Protein AF-A0A9Q0WIA3-F1 (afdb_monomer_lite)

Foldseek 3Di:
DDDDDDDDDPDDPPPPPPPPPDPPVDPVVCPPVNVVVVVVCCCVPVPCVVQNPCNVVLVVQLCCVPPVVQVVLVVVAKDKAFDDDDPPDDDPFPGKIKIKHWADKDKAAFWDQPPPPPRDIGHDDPVNCVVVVHFRKIWIKIKMKMWIWTWDWDADDCVPPVDGTDTDTGTPDIDIDIDTPGIDGDDDPHPSHD

pLDDT: mean 77.46, std 18.5, range [33.28, 95.44]

InterPro domains:
  IPR007644 RNA polymerase, beta subunit, protrusion [PF04563] (52-190)
  IPR015712 DNA-directed RNA polymerase, subunit 2 [PTHR20856] (46-191)

Radius of gyration: 32.93 Å; chains: 1; bounding box: 52×104×82 Å

Structure (mmCIF, N/CA/C/O backbone):
data_AF-A0A9Q0WIA3-F1
#
_entry.id   AF-A0A9Q0WIA3-F1
#
loop_
_atom_site.group_PDB
_atom_site.id
_atom_site.type_symbol
_atom_site.label_atom_id
_atom_site.label_alt_id
_atom_site.label_comp_id
_atom_site.label_asym_id
_atom_site.label_entity_id
_atom_site.label_seq_id
_atom_site.pdbx_PDB_ins_code
_atom_site.Cartn_x
_atom_site.Cartn_y
_atom_site.Cartn_z
_atom_site.occupancy
_atom_site.B_iso_or_equiv
_atom_site.auth_seq_id
_atom_site.auth_comp_id
_atom_site.auth_asym_id
_atom_site.auth_atom_id
_atom_site.pdbx_PDB_model_num
ATOM 1 N N . MET A 1 1 ? -21.084 -75.199 -11.256 1.00 42.31 1 MET A N 1
ATOM 2 C CA . MET A 1 1 ? -20.118 -74.672 -10.268 1.00 42.31 1 MET A CA 1
ATOM 3 C C . MET A 1 1 ? -20.612 -73.265 -9.935 1.00 42.31 1 MET A C 1
ATOM 5 O O . MET A 1 1 ? -20.597 -72.451 -10.840 1.00 42.31 1 MET A O 1
ATOM 9 N N . LYS A 1 2 ? -21.361 -72.985 -8.847 1.00 39.66 2 LYS A N 1
ATOM 10 C CA . LYS A 1 2 ? -20.930 -72.945 -7.423 1.00 39.66 2 LYS A CA 1
ATOM 11 C C . LYS A 1 2 ? -19.489 -72.433 -7.352 1.00 39.66 2 LYS A C 1
ATOM 13 O O . LYS A 1 2 ? -18.619 -73.118 -7.867 1.00 39.66 2 LYS A O 1
ATOM 18 N N . GLU A 1 3 ? -19.276 -71.167 -7.005 1.00 38.41 3 GLU A N 1
ATOM 19 C CA . GLU A 1 3 ? -19.135 -70.708 -5.614 1.00 38.41 3 GLU A CA 1
ATOM 20 C C . GLU A 1 3 ? -19.888 -69.394 -5.314 1.00 38.41 3 GLU A C 1
ATOM 22 O O . GLU A 1 3 ? -20.123 -68.562 -6.188 1.00 38.41 3 GLU A O 1
ATOM 27 N N . VAL A 1 4 ? -20.266 -69.253 -4.043 1.00 39.59 4 VAL A N 1
ATOM 28 C CA . VAL A 1 4 ? -21.063 -68.191 -3.421 1.00 39.59 4 VAL A CA 1
ATOM 29 C C . VAL A 1 4 ? -20.182 -67.429 -2.425 1.00 39.59 4 VAL A C 1
ATOM 31 O O . VAL A 1 4 ? -19.637 -68.045 -1.519 1.00 39.59 4 VAL A O 1
ATOM 34 N N . GLY A 1 5 ? -20.169 -66.096 -2.538 1.00 34.38 5 GLY A N 1
ATOM 35 C CA . GLY A 1 5 ? -20.033 -65.136 -1.427 1.00 34.38 5 GLY A CA 1
ATOM 36 C C . GLY A 1 5 ? -18.623 -64.675 -1.003 1.00 34.38 5 GLY A C 1
ATOM 37 O O . GLY A 1 5 ? -17.637 -65.303 -1.376 1.00 34.38 5 GLY A O 1
ATOM 38 N N . PRO A 1 6 ? -18.513 -63.614 -0.167 1.00 44.38 6 PRO A N 1
ATOM 39 C CA . PRO A 1 6 ? -19.547 -62.655 0.236 1.00 44.38 6 PRO A CA 1
ATOM 40 C C . PRO A 1 6 ? -19.171 -61.166 0.047 1.00 44.38 6 PRO A C 1
ATOM 42 O O . PRO A 1 6 ? -18.024 -60.769 -0.127 1.00 44.38 6 PRO A O 1
ATOM 45 N N . SER A 1 7 ? -20.225 -60.351 0.101 1.00 38.19 7 SER A N 1
ATOM 46 C CA . SER A 1 7 ? -20.261 -58.890 0.160 1.00 38.19 7 SER A CA 1
ATOM 47 C C . SER A 1 7 ? -19.548 -58.359 1.409 1.00 38.19 7 SER A C 1
ATOM 49 O O . SER A 1 7 ? -19.943 -58.679 2.528 1.00 38.19 7 SER A O 1
ATOM 51 N N . SER A 1 8 ? -18.534 -57.513 1.222 1.00 38.41 8 SER A N 1
ATOM 52 C CA . SER A 1 8 ? -17.945 -56.710 2.293 1.00 38.41 8 SER A CA 1
ATOM 53 C C . SER A 1 8 ? -18.807 -55.467 2.521 1.00 38.41 8 SER A C 1
ATOM 55 O O . SER A 1 8 ? -18.701 -54.477 1.794 1.00 38.41 8 SER A O 1
ATOM 57 N N . LYS A 1 9 ? -19.686 -55.533 3.523 1.00 35.25 9 LYS A N 1
ATOM 58 C CA . LYS A 1 9 ? -20.200 -54.341 4.199 1.00 35.25 9 LYS A CA 1
ATOM 59 C C . LYS A 1 9 ? -19.032 -53.740 4.980 1.00 35.25 9 LYS A C 1
ATOM 61 O O . LYS A 1 9 ? -18.458 -54.421 5.819 1.00 35.25 9 LYS A O 1
ATOM 66 N N . SER A 1 10 ? -18.654 -52.505 4.671 1.00 33.28 10 SER A N 1
ATOM 67 C CA . SER A 1 10 ? -17.799 -51.707 5.545 1.00 33.28 10 SER A CA 1
ATOM 68 C C . SER A 1 10 ? -18.647 -51.273 6.736 1.00 33.28 10 SER A C 1
ATOM 70 O O . SER A 1 10 ? -19.499 -50.391 6.603 1.00 33.28 10 SER A O 1
ATOM 72 N N . GLU A 1 11 ? -18.473 -51.971 7.852 1.00 34.53 11 GLU A N 1
ATOM 73 C CA . GLU A 1 11 ? -18.944 -51.548 9.165 1.00 34.53 11 GLU A CA 1
ATOM 74 C C . GLU A 1 11 ? -18.248 -50.228 9.515 1.00 34.53 11 GLU A C 1
ATOM 76 O O . GLU A 1 11 ? -17.052 -50.047 9.281 1.00 34.53 11 GLU A O 1
ATOM 81 N N . VAL A 1 12 ? -19.052 -49.261 9.945 1.00 41.03 12 VAL A N 1
ATOM 82 C CA . VAL A 1 12 ? -18.590 -47.971 10.439 1.00 41.03 12 VAL A CA 1
ATOM 83 C C . VAL A 1 12 ? -18.181 -48.244 11.878 1.00 41.03 12 VAL A C 1
ATOM 85 O O . VAL A 1 12 ? -19.041 -48.555 12.696 1.00 41.03 12 VAL A O 1
ATOM 88 N N . ASP A 1 13 ? -16.879 -48.223 12.154 1.00 34.44 13 ASP A N 1
ATOM 89 C CA . ASP A 1 13 ? -16.368 -48.257 13.521 1.00 34.44 13 ASP A CA 1
ATOM 90 C C . ASP A 1 13 ? -16.790 -46.950 14.207 1.00 34.44 13 ASP A C 1
ATOM 92 O O . ASP A 1 13 ? -16.148 -45.905 14.056 1.00 34.44 13 ASP A O 1
ATOM 96 N N . ASP A 1 14 ? -17.913 -47.008 14.923 1.00 36.50 14 ASP A N 1
ATOM 97 C CA . ASP A 1 14 ? -18.286 -46.031 15.936 1.00 36.50 14 ASP A CA 1
ATOM 98 C C . ASP A 1 14 ? -17.239 -46.129 17.052 1.00 36.50 14 ASP A C 1
ATOM 100 O O . ASP A 1 14 ? -17.277 -47.002 17.917 1.00 36.50 14 ASP A O 1
ATOM 104 N N . MET A 1 15 ? -16.227 -45.264 16.977 1.00 45.91 15 MET A N 1
ATOM 105 C CA . MET A 1 15 ? -15.316 -45.036 18.090 1.00 45.91 15 MET A CA 1
ATOM 106 C C . MET A 1 15 ? -16.114 -44.352 19.200 1.00 45.91 15 MET A C 1
ATOM 108 O O . MET A 1 15 ? -16.279 -43.130 19.176 1.00 45.91 15 MET A O 1
ATOM 112 N N . ASP A 1 16 ? -16.606 -45.158 20.141 1.00 43.78 16 ASP A N 1
ATOM 113 C CA . ASP A 1 16 ? -17.098 -44.732 21.449 1.00 43.78 16 ASP A CA 1
ATOM 114 C C . ASP A 1 16 ? -16.017 -43.865 22.116 1.00 43.78 16 ASP A C 1
ATOM 116 O O . ASP A 1 16 ? -15.060 -44.356 22.716 1.00 43.78 16 ASP A O 1
ATOM 120 N N . MET A 1 17 ? -16.118 -42.545 21.937 1.00 46.44 17 MET A N 1
ATOM 121 C CA . MET A 1 17 ? -15.365 -41.592 22.738 1.00 46.44 17 MET A CA 1
ATOM 122 C C . MET A 1 17 ? -16.033 -41.542 24.102 1.00 46.44 17 MET A C 1
ATOM 124 O O . MET A 1 17 ? -17.097 -40.945 24.239 1.00 46.44 17 MET A O 1
ATOM 128 N N . ASP A 1 18 ? -15.388 -42.182 25.075 1.00 43.94 18 ASP A N 1
ATOM 129 C CA . ASP A 1 18 ? -15.700 -42.110 26.498 1.00 43.94 18 ASP A CA 1
ATOM 130 C C . ASP A 1 18 ? -16.133 -40.681 26.892 1.00 43.94 18 ASP A C 1
ATOM 132 O O . ASP A 1 18 ? -15.330 -39.744 26.920 1.00 43.94 18 ASP A O 1
ATOM 136 N N . GLU A 1 19 ? -17.421 -40.519 27.206 1.00 47.31 19 GLU A N 1
ATOM 137 C CA . GLU A 1 19 ? -18.058 -39.281 27.688 1.00 47.31 19 GLU A CA 1
ATOM 138 C C . GLU A 1 19 ? -17.641 -38.911 29.132 1.00 47.31 19 GLU A C 1
ATOM 140 O O . GLU A 1 19 ? -18.221 -38.017 29.746 1.00 47.31 19 GLU A O 1
ATOM 145 N N . ASP A 1 20 ? -16.591 -39.532 29.673 1.00 44.03 20 ASP A N 1
ATOM 146 C CA . ASP A 1 20 ? -16.234 -39.488 31.096 1.00 44.03 20 ASP A CA 1
ATOM 147 C C . ASP A 1 20 ? -15.006 -38.606 31.414 1.00 44.03 20 ASP A C 1
ATOM 149 O O . ASP A 1 20 ? -14.224 -38.892 32.323 1.00 44.03 20 ASP A O 1
ATOM 153 N N . LEU A 1 21 ? -14.827 -37.483 30.704 1.00 45.91 21 LEU A N 1
ATOM 154 C CA . LEU A 1 21 ? -13.946 -36.395 31.175 1.00 45.91 21 LEU A CA 1
ATOM 155 C C . LEU A 1 21 ? -14.424 -34.991 30.778 1.00 45.91 21 LEU A C 1
ATOM 157 O O . LEU A 1 21 ? -13.638 -34.106 30.443 1.00 45.91 21 LEU A O 1
ATOM 161 N N . MET A 1 22 ? -15.728 -34.757 30.866 1.00 47.28 22 MET A N 1
ATOM 162 C CA . MET A 1 22 ? -16.230 -33.428 31.188 1.00 47.28 22 MET A CA 1
ATOM 163 C C . MET A 1 22 ? -16.855 -33.542 32.565 1.00 47.28 22 MET A C 1
ATOM 165 O O . MET A 1 22 ? -17.990 -33.981 32.706 1.00 47.28 22 MET A O 1
ATOM 169 N N . ASP A 1 23 ? -16.090 -33.162 33.586 1.00 46.28 23 ASP A N 1
ATOM 170 C CA . ASP A 1 23 ? -16.622 -32.850 34.905 1.00 46.28 23 ASP A CA 1
ATOM 171 C C . ASP A 1 23 ? -17.572 -31.656 34.736 1.00 46.28 23 ASP A C 1
ATOM 173 O O . ASP A 1 23 ? -17.215 -30.490 34.923 1.00 46.28 23 ASP A O 1
ATOM 177 N N . THR A 1 24 ? -18.794 -31.947 34.283 1.00 49.53 24 THR A N 1
ATOM 178 C CA . THR A 1 24 ? -19.943 -31.053 34.269 1.00 49.53 24 THR A CA 1
ATOM 179 C C . THR A 1 24 ? -20.379 -30.858 35.715 1.00 49.53 24 THR A C 1
ATOM 181 O O . THR A 1 24 ? -21.507 -31.181 36.090 1.00 49.53 24 THR A O 1
ATOM 184 N N . THR A 1 25 ? -19.466 -30.365 36.555 1.00 50.81 25 THR A N 1
ATOM 185 C CA . THR A 1 25 ? -19.801 -29.797 37.853 1.00 50.81 25 THR A CA 1
ATOM 186 C C . THR A 1 25 ? -20.953 -28.837 37.609 1.00 50.81 25 THR A C 1
ATOM 188 O O . THR A 1 25 ? -20.866 -27.905 36.809 1.00 50.81 25 THR A O 1
ATOM 191 N N . ASN A 1 26 ? -22.090 -29.185 38.202 1.00 58.03 26 ASN A N 1
ATOM 192 C CA . ASN A 1 26 ? -23.411 -28.632 37.966 1.00 58.03 26 ASN A CA 1
ATOM 193 C C . ASN A 1 26 ? -23.407 -27.138 37.586 1.00 58.03 26 ASN A C 1
ATOM 195 O O . ASN A 1 26 ? -23.463 -26.261 38.445 1.00 58.03 26 ASN A O 1
ATOM 199 N N . LEU A 1 27 ? -23.503 -26.829 36.287 1.00 55.94 27 LEU A N 1
ATOM 200 C CA . LEU A 1 27 ? -23.856 -25.480 35.807 1.00 55.94 27 LEU A CA 1
ATOM 201 C C . LEU A 1 27 ? -25.190 -24.991 36.405 1.00 55.94 27 LEU A C 1
ATOM 203 O O . LEU A 1 27 ? -25.453 -23.792 36.442 1.00 55.94 27 LEU A O 1
ATOM 207 N N . ASN A 1 28 ? -26.011 -25.924 36.897 1.00 57.69 28 ASN A N 1
ATOM 208 C CA . ASN A 1 28 ? -27.260 -25.672 37.608 1.00 57.69 28 ASN A CA 1
ATOM 209 C C . ASN A 1 28 ? -27.079 -25.277 39.090 1.00 57.69 28 ASN A C 1
ATOM 211 O O . ASN A 1 28 ? -27.999 -24.683 39.649 1.00 57.69 28 ASN A O 1
ATOM 215 N N . GLU A 1 29 ? -25.941 -25.580 39.732 1.00 60.09 29 GLU A N 1
ATOM 216 C CA . GLU A 1 29 ? -25.623 -25.119 41.102 1.00 60.09 29 GLU A CA 1
ATOM 217 C C . GLU A 1 29 ? -25.185 -23.653 41.117 1.00 60.09 29 GLU A C 1
ATOM 219 O O . GLU A 1 29 ? -25.404 -22.929 42.091 1.00 60.09 29 GLU A O 1
ATOM 224 N N . LEU A 1 30 ? -24.609 -23.183 40.010 1.00 62.75 30 LEU A N 1
ATOM 225 C CA . LEU A 1 30 ? -24.311 -21.777 39.819 1.00 62.75 30 LEU A CA 1
ATOM 226 C C . LEU A 1 30 ? -25.621 -21.057 39.476 1.00 62.75 30 LEU A C 1
ATOM 228 O O . LEU A 1 30 ? -26.071 -21.062 38.333 1.00 62.75 30 LEU A O 1
ATOM 232 N N . GLY A 1 31 ? -26.271 -20.483 40.494 1.00 79.25 31 GLY A N 1
ATOM 233 C CA . GLY A 1 31 ? -27.562 -19.804 40.350 1.00 79.25 31 GLY A CA 1
ATOM 234 C C . GLY A 1 31 ? -27.639 -18.928 39.091 1.00 79.25 31 GLY A C 1
ATOM 235 O O . GLY A 1 31 ? -26.682 -18.246 38.728 1.00 79.25 31 GLY A O 1
ATOM 236 N N . ARG A 1 32 ? -28.789 -18.919 38.402 1.00 77.25 32 ARG A N 1
ATOM 237 C CA . ARG A 1 32 ? -28.934 -18.234 37.096 1.00 77.25 32 ARG A CA 1
ATOM 238 C C . ARG A 1 32 ? -28.424 -16.789 37.096 1.00 77.25 32 ARG A C 1
ATOM 240 O O . ARG A 1 32 ? -27.903 -16.326 36.086 1.00 77.25 32 ARG A O 1
ATOM 247 N N . GLU A 1 33 ? -28.554 -16.083 38.217 1.00 81.69 33 GLU A N 1
ATOM 248 C CA . GLU A 1 33 ? -28.063 -14.712 38.383 1.00 81.69 33 GLU A CA 1
ATOM 249 C C . GLU A 1 33 ? -26.530 -14.621 38.412 1.00 81.69 33 GLU A C 1
ATOM 251 O O . GLU A 1 33 ? -25.956 -13.726 37.786 1.00 81.69 33 GLU A O 1
ATOM 256 N N . THR A 1 34 ? -25.845 -15.561 39.072 1.00 85.56 34 THR A N 1
ATOM 257 C CA . THR A 1 34 ? -24.378 -15.591 39.124 1.00 85.56 34 THR A CA 1
ATOM 258 C C . THR A 1 34 ? -23.804 -15.984 37.771 1.00 85.56 34 THR A C 1
ATOM 260 O O . THR A 1 34 ? -22.921 -15.276 37.287 1.00 85.56 34 THR A O 1
ATOM 263 N N . LEU A 1 35 ? -24.371 -16.991 37.095 1.00 87.00 35 LEU A N 1
ATOM 264 C CA . LEU A 1 35 ? -23.986 -17.354 35.728 1.00 87.00 35 LEU A CA 1
ATOM 265 C C . LEU A 1 35 ? -24.225 -16.196 34.750 1.00 87.00 35 LEU A C 1
ATOM 267 O O . LEU A 1 35 ? -23.333 -15.845 33.983 1.00 87.00 35 LEU A O 1
ATOM 271 N N . GLN A 1 36 ? -25.382 -15.528 34.815 1.00 87.06 36 GLN A N 1
ATOM 272 C CA . GLN A 1 36 ? -25.651 -14.371 33.960 1.00 87.06 36 GLN A CA 1
ATOM 273 C C . GLN A 1 36 ? -24.661 -13.229 34.230 1.00 87.06 36 GLN A C 1
ATOM 275 O O . GLN A 1 36 ? -24.177 -12.595 33.290 1.00 87.06 36 GLN A O 1
ATOM 280 N N . SER A 1 37 ? -24.345 -12.953 35.498 1.00 87.31 37 SER A N 1
ATOM 281 C CA . SER A 1 37 ? -23.363 -11.929 35.861 1.00 87.31 37 SER A CA 1
ATOM 282 C C . SER A 1 37 ? -21.950 -12.297 35.401 1.00 87.31 37 SER A C 1
ATOM 284 O O . SER A 1 37 ? -21.218 -11.423 34.935 1.00 87.31 37 SER A O 1
ATOM 286 N N . PHE A 1 38 ? -21.590 -13.581 35.465 1.00 90.75 38 PHE A N 1
ATOM 287 C CA . PHE A 1 38 ? -20.320 -14.101 34.986 1.00 90.75 38 PHE A CA 1
ATOM 288 C C . PHE A 1 38 ? -20.232 -13.987 33.468 1.00 90.75 38 PHE A C 1
ATOM 290 O O . PHE A 1 38 ? -19.292 -13.375 32.988 1.00 90.75 38 PHE A O 1
ATOM 297 N N . CYS A 1 39 ? -21.230 -14.450 32.710 1.00 88.50 39 CYS A N 1
ATOM 298 C CA . CYS A 1 39 ? -21.257 -14.308 31.252 1.00 88.50 39 CYS A CA 1
ATOM 299 C C . CYS A 1 39 ? -21.197 -12.836 30.817 1.00 88.50 39 CYS A C 1
ATOM 301 O O . CYS A 1 39 ? -20.481 -12.505 29.876 1.00 88.50 39 CYS A O 1
ATOM 303 N N . LYS A 1 40 ? -21.895 -11.933 31.523 1.00 87.50 40 LYS A N 1
ATOM 304 C CA . LYS A 1 40 ? -21.817 -10.484 31.267 1.00 87.50 40 LYS A CA 1
ATOM 305 C C . LYS A 1 40 ? -20.414 -9.936 31.526 1.00 87.50 40 LYS A C 1
ATOM 307 O O . LYS A 1 40 ? -19.892 -9.235 30.668 1.00 87.50 40 LYS A O 1
ATOM 312 N N . LYS A 1 41 ? -19.801 -10.273 32.668 1.00 87.25 41 LYS A N 1
ATOM 313 C CA . LYS A 1 41 ? -18.427 -9.866 33.008 1.00 87.25 41 LYS A CA 1
ATOM 314 C C . LYS A 1 41 ? -17.404 -10.464 32.048 1.00 87.25 41 LYS A C 1
ATOM 316 O O . LYS A 1 41 ? -16.493 -9.762 31.631 1.00 87.25 41 LYS A O 1
ATOM 321 N N . ALA A 1 42 ? -17.578 -11.728 31.674 1.00 86.06 42 ALA A N 1
ATOM 322 C CA . ALA A 1 42 ? -16.740 -12.433 30.719 1.00 86.06 42 ALA A CA 1
ATOM 323 C C . ALA A 1 42 ? -16.781 -11.727 29.357 1.00 86.06 42 ALA A C 1
ATOM 325 O O . ALA A 1 42 ? -15.746 -11.352 28.816 1.00 86.06 42 ALA A O 1
ATOM 326 N N . ALA A 1 43 ? -17.982 -11.446 28.850 1.00 83.06 43 ALA A N 1
ATOM 327 C CA . ALA A 1 43 ? -18.160 -10.726 27.596 1.00 83.06 43 ALA A CA 1
ATOM 328 C C . ALA A 1 43 ? -17.595 -9.295 27.656 1.00 83.06 43 ALA A C 1
ATOM 330 O O . ALA A 1 43 ? -16.877 -8.880 26.750 1.00 83.06 43 ALA A O 1
ATOM 331 N N . SER A 1 44 ? -17.887 -8.536 28.718 1.00 80.75 44 SER A N 1
ATOM 332 C CA . SER A 1 44 ? -17.460 -7.136 28.825 1.00 80.75 44 SER A CA 1
ATOM 333 C C . SER A 1 44 ? -15.958 -6.973 29.029 1.00 80.75 44 SER A C 1
ATOM 335 O O . SER A 1 44 ? -15.349 -6.158 28.350 1.00 80.75 44 SER A O 1
ATOM 337 N N . LEU A 1 45 ? -15.373 -7.719 29.969 1.00 78.31 45 LEU A N 1
ATOM 338 C CA . LEU A 1 45 ? -13.982 -7.526 30.380 1.00 78.31 45 LEU A CA 1
ATOM 339 C C . LEU A 1 45 ? -13.013 -8.295 29.491 1.00 78.31 45 LEU A C 1
ATOM 341 O O . LEU A 1 45 ? -11.981 -7.757 29.125 1.00 78.31 45 LEU A O 1
ATOM 345 N N . PHE A 1 46 ? -13.322 -9.542 29.135 1.00 74.69 46 PHE A N 1
ATOM 346 C CA . PHE A 1 46 ? -12.363 -10.350 28.382 1.00 74.69 46 PHE A CA 1
ATOM 347 C C . PHE A 1 46 ? -12.494 -10.112 26.881 1.00 74.69 46 PHE A C 1
ATOM 349 O O . PHE A 1 46 ? -11.498 -9.891 26.210 1.00 74.69 46 PHE A O 1
ATOM 356 N N . PHE A 1 47 ? -13.714 -10.085 26.341 1.00 79.50 47 PHE A N 1
ATOM 357 C CA . PHE A 1 47 ? -13.885 -9.915 24.896 1.00 79.50 47 PHE A CA 1
ATOM 358 C C . PHE A 1 47 ? -13.811 -8.452 24.450 1.00 79.50 47 PHE A C 1
ATOM 360 O O . PHE A 1 47 ? -13.066 -8.124 23.527 1.00 79.50 47 PHE A O 1
ATOM 367 N N . PHE A 1 48 ? -14.582 -7.556 25.070 1.00 84.31 48 PHE A N 1
ATOM 368 C CA . PHE A 1 48 ? -14.659 -6.176 24.580 1.00 84.31 48 PHE A CA 1
ATOM 369 C C . PHE A 1 48 ? -13.489 -5.291 25.005 1.00 84.31 48 PHE A C 1
ATOM 371 O O . PHE A 1 48 ? -13.178 -4.361 24.266 1.00 84.31 48 PHE A O 1
ATOM 378 N N . ASP A 1 49 ? -12.831 -5.564 26.128 1.00 82.88 49 ASP A N 1
ATOM 379 C CA . ASP A 1 49 ? -11.676 -4.766 26.556 1.00 82.88 49 ASP A CA 1
ATOM 380 C C . ASP A 1 49 ? -10.408 -5.142 25.766 1.00 82.88 49 ASP A C 1
ATOM 382 O O . ASP A 1 49 ? -9.626 -4.270 25.395 1.00 82.88 49 ASP A O 1
ATOM 386 N N . GLU A 1 50 ? -10.246 -6.424 25.413 1.00 82.06 50 GLU A N 1
ATOM 387 C CA . GLU A 1 50 ? -9.110 -6.899 24.612 1.00 82.06 50 GLU A CA 1
ATOM 388 C C . GLU A 1 50 ? -9.282 -6.592 23.115 1.00 82.06 50 GLU A C 1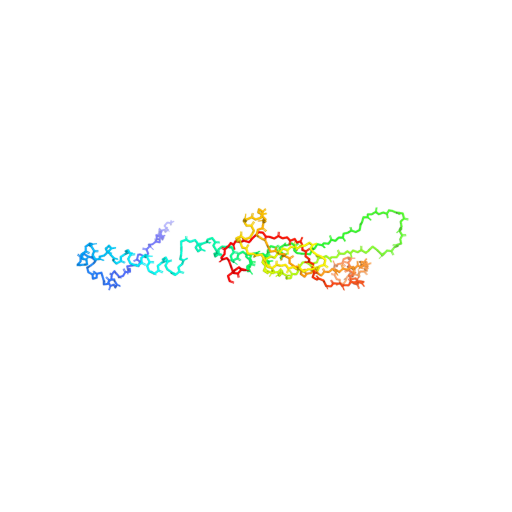
ATOM 390 O O . GLU A 1 50 ? -8.396 -6.017 22.481 1.00 82.06 50 GLU A O 1
ATOM 395 N N . TYR A 1 51 ? -10.435 -6.941 22.534 1.00 80.31 51 TYR A N 1
ATOM 396 C CA . TYR A 1 51 ? -10.656 -6.806 21.092 1.00 80.31 51 TYR A CA 1
ATOM 397 C C . TYR A 1 51 ? -11.385 -5.511 20.728 1.00 80.31 51 TYR A C 1
ATOM 399 O O . TYR A 1 51 ? -11.260 -5.022 19.609 1.00 80.31 51 TYR A O 1
ATOM 407 N N . GLY A 1 52 ? -12.169 -4.911 21.618 1.00 84.94 52 GLY A N 1
ATOM 408 C CA . GLY A 1 52 ? -13.023 -3.783 21.251 1.00 84.94 52 GLY A CA 1
ATOM 409 C C . GLY A 1 52 ? -14.117 -4.147 20.237 1.00 84.94 52 GLY A C 1
ATOM 410 O O . GLY A 1 52 ? -14.132 -5.202 19.605 1.00 84.94 52 GLY A O 1
ATOM 411 N N . LEU A 1 53 ? -15.060 -3.227 20.042 1.00 87.56 53 LEU A N 1
ATOM 412 C CA . LEU A 1 53 ? -16.235 -3.451 19.184 1.00 87.56 53 LEU A CA 1
ATOM 413 C C . LEU A 1 53 ? -15.918 -3.430 17.674 1.00 87.56 53 LEU A C 1
ATOM 415 O O . LEU A 1 53 ? -16.640 -4.021 16.876 1.00 87.56 53 LEU A O 1
ATOM 419 N N . ILE A 1 54 ? -14.858 -2.722 17.265 1.00 88.62 54 ILE A N 1
ATOM 420 C CA . ILE A 1 54 ? -14.547 -2.421 15.851 1.00 88.62 54 ILE A CA 1
ATOM 421 C C . ILE A 1 54 ? -13.184 -3.019 15.439 1.00 88.62 54 ILE A C 1
ATOM 423 O O . ILE A 1 54 ? -12.644 -2.697 14.380 1.00 88.62 54 ILE A O 1
ATOM 427 N N . SER A 1 55 ? -12.615 -3.927 16.241 1.00 89.94 55 SER A N 1
ATOM 428 C CA . SER A 1 55 ? -11.335 -4.589 15.924 1.00 89.94 55 SER A CA 1
ATOM 429 C C . SER A 1 55 ? -11.332 -5.222 14.554 1.00 89.94 55 SER A C 1
ATOM 431 O O . SER A 1 55 ? -10.353 -5.073 13.841 1.00 89.94 55 SER A O 1
ATOM 433 N N . HIS A 1 56 ? -12.405 -5.906 14.161 1.00 90.44 56 HIS A N 1
ATOM 434 C CA . HIS A 1 56 ? -12.444 -6.605 12.878 1.00 90.44 56 HIS A CA 1
ATOM 435 C C . HIS A 1 56 ? -12.154 -5.667 11.692 1.00 90.44 56 HIS A C 1
ATOM 437 O O . HIS A 1 56 ? -11.384 -6.031 10.805 1.00 90.44 56 HIS A O 1
ATOM 443 N N . GLN A 1 57 ? -12.682 -4.436 11.708 1.00 92.94 57 GLN A N 1
ATOM 444 C CA . GLN A 1 57 ? -12.415 -3.439 10.665 1.00 92.94 57 GLN A CA 1
ATOM 445 C C . GLN A 1 57 ? -10.969 -2.935 10.726 1.00 92.94 57 GLN A C 1
ATOM 447 O O . GLN A 1 57 ? -10.285 -2.882 9.706 1.00 92.94 57 GLN A O 1
ATOM 452 N N . ILE A 1 58 ? -10.483 -2.608 11.928 1.00 93.31 58 ILE A N 1
ATOM 453 C CA . ILE A 1 58 ? -9.119 -2.096 12.127 1.00 93.31 58 ILE A CA 1
ATOM 454 C C . ILE A 1 58 ? -8.084 -3.163 11.750 1.00 93.31 58 ILE A C 1
ATOM 456 O O . ILE A 1 58 ? -7.115 -2.871 11.053 1.00 93.31 58 ILE A O 1
ATOM 460 N N . ASN A 1 59 ? -8.313 -4.410 12.151 1.00 93.75 59 ASN A N 1
ATOM 461 C CA . ASN A 1 59 ? -7.454 -5.552 11.870 1.00 93.75 59 ASN A CA 1
ATOM 462 C C . ASN A 1 59 ? -7.473 -5.909 10.387 1.00 93.75 59 ASN A C 1
ATOM 464 O O . ASN A 1 59 ? -6.414 -6.163 9.823 1.00 93.75 59 ASN A O 1
ATOM 468 N N . SER A 1 60 ? -8.640 -5.865 9.736 1.00 95.38 60 SER A N 1
ATOM 469 C CA . SER A 1 60 ? -8.746 -6.054 8.287 1.00 95.38 60 SER A CA 1
ATOM 470 C C . SER A 1 60 ? -7.941 -4.995 7.529 1.00 95.38 60 SER A C 1
ATOM 472 O O . SER A 1 60 ? -7.115 -5.337 6.680 1.00 95.38 60 SER A O 1
ATOM 474 N N . TYR A 1 61 ? -8.093 -3.718 7.896 1.00 95.25 61 TYR A N 1
ATOM 475 C CA . TYR A 1 61 ? -7.319 -2.633 7.299 1.00 95.25 61 TYR A CA 1
ATOM 476 C C . TYR A 1 61 ? -5.814 -2.795 7.562 1.00 95.25 61 TYR A C 1
ATOM 478 O O . TYR A 1 61 ? -5.016 -2.725 6.632 1.00 95.25 61 TYR A O 1
ATOM 486 N N . ASN A 1 62 ? -5.401 -3.081 8.798 1.00 94.44 62 ASN A N 1
ATOM 487 C CA . ASN A 1 62 ? -3.990 -3.289 9.133 1.00 94.44 62 ASN A CA 1
ATOM 488 C C . ASN A 1 62 ? -3.392 -4.493 8.381 1.00 94.44 62 ASN A C 1
ATOM 490 O O . ASN A 1 62 ? -2.267 -4.414 7.890 1.00 94.44 62 ASN A O 1
ATOM 494 N N . ALA A 1 63 ? -4.143 -5.589 8.232 1.00 95.44 63 ALA A N 1
ATOM 495 C CA . ALA A 1 63 ? -3.724 -6.751 7.452 1.00 95.44 63 ALA A CA 1
ATOM 496 C C . ALA A 1 63 ? -3.550 -6.401 5.965 1.00 95.44 63 ALA A C 1
ATOM 498 O O . ALA A 1 63 ? -2.558 -6.803 5.343 1.00 95.44 63 ALA A O 1
ATOM 499 N N . PHE A 1 64 ? -4.471 -5.603 5.413 1.00 95.00 64 PHE A N 1
ATOM 500 C CA . PHE A 1 64 ? -4.358 -5.076 4.058 1.00 95.00 64 PHE A CA 1
ATOM 501 C C . PHE A 1 64 ? -3.105 -4.213 3.897 1.00 95.00 64 PHE A C 1
ATOM 503 O O . PHE A 1 64 ? -2.331 -4.442 2.978 1.00 95.00 64 PHE A O 1
ATOM 510 N N . ILE A 1 65 ? -2.845 -3.282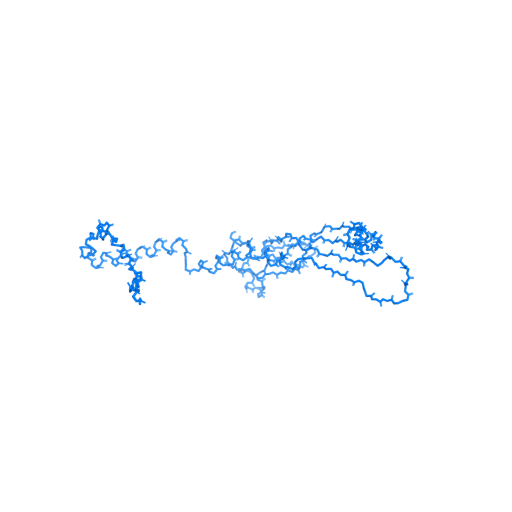 4.811 1.00 93.81 65 ILE A N 1
ATOM 511 C CA . ILE A 1 65 ? -1.674 -2.402 4.739 1.00 93.81 65 ILE A CA 1
ATOM 512 C C . ILE A 1 65 ? -0.355 -3.173 4.834 1.00 93.81 65 ILE A C 1
ATOM 514 O O . ILE A 1 65 ? 0.561 -2.915 4.056 1.00 93.81 65 ILE A O 1
ATOM 518 N N . ASN A 1 66 ? -0.266 -4.129 5.756 1.00 92.62 66 ASN A N 1
ATOM 519 C CA . ASN A 1 66 ? 0.987 -4.825 6.040 1.00 92.62 66 ASN A CA 1
ATOM 520 C C . ASN A 1 66 ? 1.336 -5.889 4.994 1.00 92.62 66 ASN A C 1
ATOM 522 O O . ASN A 1 66 ? 2.510 -6.102 4.706 1.00 92.62 66 ASN A O 1
ATOM 526 N N . SER A 1 67 ? 0.331 -6.576 4.442 1.00 93.44 67 SER A N 1
ATOM 527 C CA . SER A 1 67 ? 0.552 -7.708 3.529 1.00 93.44 67 SER A CA 1
ATOM 528 C C . SER A 1 67 ? -0.243 -7.612 2.232 1.00 93.44 67 SER A C 1
ATOM 530 O O . SER A 1 67 ? 0.287 -7.918 1.166 1.00 93.44 67 SER A O 1
ATOM 532 N N . GLY A 1 68 ? -1.499 -7.165 2.294 1.00 94.19 68 GLY A N 1
ATOM 533 C CA . GLY A 1 68 ? -2.369 -7.062 1.123 1.00 94.19 68 GLY A CA 1
ATOM 534 C C . GLY A 1 68 ? -1.816 -6.114 0.062 1.00 94.19 68 GLY A C 1
ATOM 535 O O . GLY A 1 68 ? -1.786 -6.464 -1.112 1.00 94.19 68 GLY A O 1
ATOM 536 N N . LEU A 1 69 ? -1.311 -4.952 0.478 1.00 93.44 69 LEU A N 1
ATOM 537 C CA . LEU A 1 69 ? -0.803 -3.930 -0.424 1.00 93.44 69 LEU A CA 1
ATOM 538 C C . LEU A 1 69 ? 0.423 -4.434 -1.184 1.00 93.44 69 LEU A C 1
ATOM 540 O O . LEU A 1 69 ? 0.449 -4.358 -2.408 1.00 93.44 69 LEU A O 1
ATOM 544 N N . GLN A 1 70 ? 1.396 -5.025 -0.483 1.00 94.25 70 GLN A N 1
ATOM 545 C CA . GLN A 1 70 ? 2.572 -5.600 -1.137 1.00 94.25 70 GLN A CA 1
ATOM 546 C C . GLN A 1 70 ? 2.176 -6.730 -2.097 1.00 94.25 70 GLN A C 1
ATOM 548 O O . GLN A 1 70 ? 2.620 -6.723 -3.237 1.00 94.25 70 GLN A O 1
ATOM 553 N N . ARG A 1 71 ? 1.253 -7.621 -1.702 1.00 95.19 71 ARG A N 1
ATOM 554 C CA . ARG A 1 71 ? 0.745 -8.690 -2.582 1.00 95.19 71 ARG A CA 1
ATOM 555 C C . ARG A 1 71 ? 0.091 -8.159 -3.857 1.00 95.19 71 ARG A C 1
ATOM 557 O O . ARG A 1 71 ? 0.255 -8.764 -4.911 1.00 95.19 71 ARG A O 1
ATOM 564 N N . VAL A 1 72 ? -0.647 -7.050 -3.774 1.00 93.75 72 VAL A N 1
ATOM 565 C CA . VAL A 1 72 ? -1.235 -6.398 -4.954 1.00 93.75 72 VAL A CA 1
ATOM 566 C C . VAL A 1 72 ? -0.131 -5.891 -5.878 1.00 93.75 72 VAL A C 1
ATOM 568 O O . VAL A 1 72 ? -0.189 -6.141 -7.079 1.00 93.75 72 VAL A O 1
ATOM 571 N N . PHE A 1 73 ? 0.906 -5.249 -5.339 1.00 92.19 73 PHE A N 1
ATOM 572 C CA . PHE A 1 73 ? 2.017 -4.764 -6.157 1.00 92.19 73 PHE A CA 1
ATOM 573 C C . PHE A 1 73 ? 2.861 -5.885 -6.765 1.00 92.19 73 PHE A C 1
ATOM 575 O O . PHE A 1 73 ? 3.203 -5.810 -7.944 1.00 92.19 73 PHE A O 1
ATOM 582 N N . ASP A 1 74 ? 3.095 -6.956 -6.012 1.00 92.50 74 ASP A N 1
ATOM 583 C CA . ASP A 1 74 ? 3.787 -8.148 -6.498 1.00 92.50 74 ASP A CA 1
ATOM 584 C C . ASP A 1 74 ? 2.984 -8.851 -7.608 1.00 92.50 74 ASP A C 1
ATOM 586 O O . ASP A 1 74 ? 3.567 -9.412 -8.536 1.00 92.50 74 ASP A O 1
ATOM 590 N N . SER A 1 75 ? 1.645 -8.785 -7.559 1.00 94.06 75 SER A N 1
ATOM 591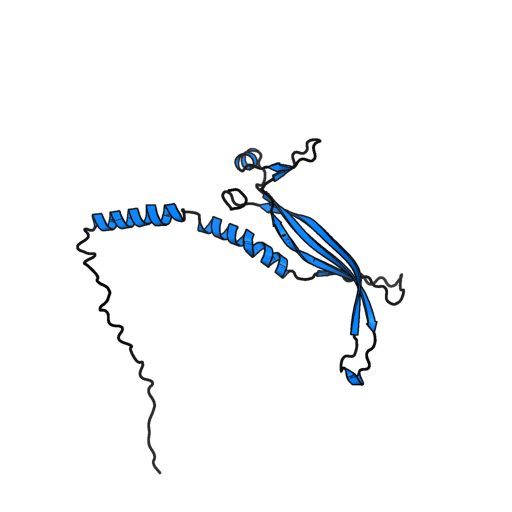 C CA . SER A 1 75 ? 0.770 -9.425 -8.552 1.00 94.06 75 SER A CA 1
ATOM 592 C C . SER A 1 75 ? 0.834 -8.797 -9.947 1.00 94.06 75 SER A C 1
ATOM 594 O O . SER A 1 75 ? 0.558 -9.488 -10.926 1.00 94.06 75 SER A O 1
ATOM 596 N N . PHE A 1 76 ? 1.232 -7.524 -10.067 1.00 89.31 76 PHE A N 1
ATOM 597 C CA . PHE A 1 76 ? 1.411 -6.887 -11.378 1.00 89.31 76 PHE A CA 1
ATOM 598 C C . PHE A 1 76 ? 2.624 -7.437 -12.140 1.00 89.31 76 PHE A C 1
ATOM 600 O O . PHE A 1 76 ? 2.661 -7.351 -13.367 1.00 89.31 76 PHE A O 1
ATOM 607 N N . GLY A 1 77 ? 3.604 -8.015 -11.439 1.00 87.44 77 GLY A N 1
ATOM 608 C CA . GLY A 1 77 ? 4.784 -8.612 -12.054 1.00 87.44 77 GLY A CA 1
ATOM 609 C C . GLY A 1 77 ? 5.668 -7.614 -12.815 1.00 87.44 77 GLY A C 1
ATOM 610 O O . GLY A 1 77 ? 5.899 -6.483 -12.384 1.00 87.44 77 GLY A O 1
ATOM 611 N N . GLU A 1 78 ? 6.227 -8.074 -13.936 1.00 89.62 78 GLU A N 1
ATOM 612 C CA . GLU A 1 78 ? 7.093 -7.288 -14.819 1.00 89.62 78 GLU A CA 1
ATOM 613 C C . GLU A 1 78 ? 6.287 -6.738 -15.998 1.00 89.62 78 GLU A C 1
ATOM 615 O O . GLU A 1 78 ? 5.752 -7.498 -16.804 1.00 89.62 78 GLU A O 1
ATOM 620 N N . VAL A 1 79 ? 6.239 -5.413 -16.126 1.00 90.62 79 VAL A N 1
ATOM 621 C CA . VAL A 1 79 ? 5.587 -4.747 -17.254 1.00 90.62 79 VAL A CA 1
ATOM 622 C C . VAL A 1 79 ? 6.621 -4.533 -18.353 1.00 90.62 79 VAL A C 1
ATOM 624 O O . VAL A 1 79 ? 7.547 -3.733 -18.200 1.00 90.62 79 VAL A O 1
ATOM 627 N N . ALA A 1 80 ? 6.475 -5.253 -19.465 1.00 89.31 80 ALA A N 1
ATOM 628 C CA . ALA A 1 80 ? 7.297 -5.060 -20.653 1.00 89.31 80 ALA A CA 1
ATOM 629 C C . ALA A 1 80 ? 6.697 -3.960 -21.541 1.00 89.31 80 ALA A C 1
ATOM 631 O O . ALA A 1 80 ? 5.509 -3.978 -21.852 1.00 89.31 80 ALA A O 1
ATOM 632 N N . VAL A 1 81 ? 7.530 -3.010 -21.955 1.00 89.31 81 VAL A N 1
ATOM 633 C CA . VAL A 1 81 ? 7.183 -1.954 -22.907 1.00 89.31 81 VAL A CA 1
ATOM 634 C C . VAL A 1 81 ? 7.878 -2.266 -24.221 1.00 89.31 81 VAL A C 1
ATOM 636 O O . VAL A 1 81 ? 9.113 -2.298 -24.297 1.00 89.31 81 VAL A O 1
ATOM 639 N N . GLU A 1 82 ? 7.068 -2.502 -25.246 1.00 85.31 82 GLU A N 1
ATOM 640 C CA . GLU A 1 82 ? 7.538 -2.700 -26.609 1.00 85.31 82 GLU A CA 1
ATOM 641 C C . GLU A 1 82 ? 7.478 -1.374 -27.381 1.00 85.31 82 GLU A C 1
ATOM 643 O O . GLU A 1 82 ? 6.507 -0.627 -27.246 1.00 85.31 82 GLU A O 1
ATOM 648 N N . PRO A 1 83 ? 8.519 -1.043 -28.159 1.00 82.56 83 PRO A N 1
ATOM 649 C CA . PRO A 1 83 ? 8.514 0.149 -28.994 1.00 82.56 83 PRO A CA 1
ATOM 650 C C . PRO A 1 83 ? 7.483 0.023 -30.127 1.00 82.56 83 PRO A C 1
ATOM 652 O O . PRO A 1 83 ? 7.271 -1.063 -30.667 1.00 82.56 83 PRO A O 1
ATOM 655 N N . GLY A 1 84 ? 6.855 1.144 -30.495 1.00 74.00 84 GLY A N 1
ATOM 656 C CA . GLY A 1 84 ? 5.940 1.213 -31.637 1.00 74.00 84 GLY A CA 1
ATOM 657 C C . GLY A 1 84 ? 6.678 0.998 -32.958 1.00 74.00 84 GLY A C 1
ATOM 658 O O . GLY A 1 84 ? 7.802 1.459 -33.120 1.00 74.00 84 GLY A O 1
ATOM 659 N N . TYR A 1 85 ? 6.063 0.277 -33.895 1.00 67.00 85 TYR A N 1
ATOM 660 C CA . TYR A 1 85 ? 6.686 -0.065 -35.173 1.00 67.00 85 TYR A CA 1
ATOM 661 C C . TYR A 1 85 ? 6.648 1.120 -36.152 1.00 67.00 85 TYR A C 1
ATOM 663 O O . TYR A 1 85 ? 5.766 1.193 -37.005 1.00 67.00 85 TYR A O 1
ATOM 671 N N . ASP A 1 86 ? 7.610 2.036 -36.043 1.00 62.88 86 ASP A N 1
ATOM 672 C CA . ASP A 1 86 ? 7.817 3.088 -37.040 1.00 62.88 86 ASP A CA 1
ATOM 673 C C . ASP A 1 86 ? 8.791 2.607 -38.127 1.00 62.88 86 ASP A C 1
ATOM 675 O O . ASP A 1 86 ? 9.951 2.279 -37.878 1.00 62.88 86 ASP A O 1
ATOM 679 N N . ILE A 1 87 ? 8.294 2.536 -39.365 1.00 60.00 87 ILE A N 1
ATOM 680 C CA . ILE A 1 87 ? 8.986 1.949 -40.528 1.00 60.00 87 ILE A CA 1
ATOM 681 C C . ILE A 1 87 ? 10.147 2.843 -41.021 1.00 60.00 87 ILE A C 1
ATOM 683 O O . ILE A 1 87 ? 11.031 2.373 -41.734 1.00 60.00 87 ILE A O 1
ATOM 687 N N . SER A 1 88 ? 10.172 4.128 -40.651 1.00 59.47 88 SER A N 1
ATOM 688 C CA . SER A 1 88 ? 11.037 5.144 -41.270 1.00 59.47 88 SER A CA 1
ATOM 689 C C . SER A 1 88 ? 12.434 5.310 -40.660 1.00 59.47 88 SER A C 1
ATOM 691 O O . SER A 1 88 ? 13.286 5.910 -41.309 1.00 59.47 88 SER A O 1
ATOM 693 N N . GLU A 1 89 ? 12.713 4.777 -39.466 1.00 56.47 89 GLU A N 1
ATOM 694 C CA . GLU A 1 89 ? 14.034 4.876 -38.811 1.00 56.47 89 GLU A CA 1
ATOM 695 C C . GLU A 1 89 ? 14.639 3.490 -38.560 1.00 56.47 89 GLU A C 1
ATOM 697 O O . GLU A 1 89 ? 14.938 3.073 -37.442 1.00 56.47 89 GLU A O 1
ATOM 702 N N . GLN A 1 90 ? 14.781 2.717 -39.634 1.00 51.06 90 GLN A N 1
ATOM 703 C CA . GLN A 1 90 ? 15.185 1.321 -39.553 1.00 51.06 90 GLN A CA 1
ATOM 704 C C . GLN A 1 90 ? 16.714 1.181 -39.631 1.00 51.06 90 GLN A C 1
ATOM 706 O O . GLN A 1 90 ? 17.303 1.170 -40.712 1.00 51.06 90 GLN A O 1
ATOM 711 N N . LYS A 1 91 ? 17.370 1.028 -38.475 1.00 54.56 91 LYS A N 1
ATOM 712 C CA . LYS A 1 91 ? 18.657 0.323 -38.391 1.00 54.56 91 LYS A CA 1
ATOM 713 C C . LYS A 1 91 ? 18.461 -1.011 -37.683 1.00 54.56 91 LYS A C 1
ATOM 715 O O . LYS A 1 91 ? 17.845 -1.104 -36.623 1.00 54.56 91 LYS A O 1
ATOM 720 N N . ASP A 1 92 ? 18.967 -2.043 -38.339 1.00 54.41 92 ASP A N 1
ATOM 721 C CA . ASP A 1 92 ? 18.911 -3.442 -37.947 1.00 54.41 92 ASP A CA 1
ATOM 722 C C . ASP A 1 92 ? 19.420 -3.625 -36.499 1.00 54.41 92 ASP A C 1
ATOM 724 O O . ASP A 1 92 ? 20.575 -3.332 -36.195 1.00 54.41 92 ASP A O 1
ATOM 728 N N . GLY A 1 93 ? 18.549 -4.067 -35.584 1.00 57.84 93 GLY A N 1
ATOM 729 C CA . GLY A 1 93 ? 18.953 -4.581 -34.266 1.00 57.84 93 GLY A CA 1
ATOM 730 C C . GLY A 1 93 ? 18.901 -3.654 -33.041 1.00 57.84 93 GLY A C 1
ATOM 731 O O . GLY A 1 93 ? 19.187 -4.141 -31.948 1.00 57.84 93 GLY A O 1
ATOM 732 N N . GLU A 1 94 ? 18.499 -2.380 -33.141 1.00 67.12 94 GLU A N 1
ATOM 733 C CA . GLU A 1 94 ? 18.569 -1.442 -31.994 1.00 67.12 94 GLU A CA 1
ATOM 734 C C . GLU A 1 94 ? 17.216 -1.053 -31.366 1.00 67.12 94 GLU A C 1
ATOM 736 O O . GLU A 1 94 ? 17.084 -0.012 -30.721 1.00 67.12 94 GLU A O 1
ATOM 741 N N . TRP A 1 95 ? 16.190 -1.898 -31.500 1.00 74.31 95 TRP A N 1
ATOM 742 C CA . TRP A 1 95 ? 14.915 -1.675 -30.814 1.00 74.31 95 TRP A CA 1
ATOM 743 C C . TRP A 1 95 ? 15.107 -1.753 -29.295 1.00 74.31 95 TRP A C 1
ATOM 745 O O . TRP A 1 95 ? 15.277 -2.836 -28.722 1.00 74.31 95 TRP A O 1
ATOM 755 N N . ARG A 1 96 ? 15.075 -0.592 -28.635 1.00 81.44 96 ARG A N 1
ATOM 756 C CA . ARG A 1 96 ? 15.136 -0.492 -27.176 1.00 81.44 96 ARG A CA 1
ATOM 757 C C . ARG A 1 96 ? 13.796 -0.913 -26.598 1.00 81.44 96 ARG A C 1
ATOM 759 O O . ARG A 1 96 ? 12.767 -0.305 -26.875 1.00 81.44 96 ARG A O 1
ATOM 766 N N . ARG A 1 97 ? 13.821 -1.955 -25.779 1.00 87.44 97 ARG A N 1
ATOM 767 C CA . ARG A 1 97 ? 12.686 -2.384 -24.965 1.00 87.44 97 ARG A CA 1
ATOM 768 C C . ARG A 1 97 ? 12.927 -1.944 -23.541 1.00 87.44 97 ARG A C 1
ATOM 770 O O . ARG A 1 97 ? 14.072 -1.890 -23.091 1.00 87.44 97 ARG A O 1
ATOM 777 N N . ALA A 1 98 ? 11.855 -1.648 -22.829 1.00 89.06 98 ALA A N 1
ATOM 778 C CA . ALA A 1 98 ? 11.938 -1.395 -21.405 1.00 89.06 98 ALA A CA 1
ATOM 779 C C . ALA A 1 98 ? 11.179 -2.477 -20.648 1.00 89.06 98 ALA A C 1
ATOM 781 O O . ALA A 1 98 ? 10.203 -3.049 -21.123 1.00 89.06 98 ALA A O 1
ATOM 782 N N . SER A 1 99 ? 11.663 -2.775 -19.459 1.00 90.62 99 SER A N 1
ATOM 783 C CA . SER A 1 99 ? 10.958 -3.548 -18.461 1.00 90.62 99 SER A CA 1
ATOM 784 C C . SER A 1 99 ? 10.872 -2.698 -17.206 1.00 90.62 99 SER A C 1
ATOM 786 O O . SER A 1 99 ? 11.868 -2.113 -16.776 1.00 90.62 99 SER A O 1
ATOM 788 N N . VAL A 1 100 ? 9.678 -2.621 -16.636 1.00 92.75 100 VAL A N 1
ATOM 789 C CA . VAL A 1 100 ? 9.425 -1.949 -15.369 1.00 92.75 100 VAL A CA 1
ATOM 790 C C . VAL A 1 100 ? 8.981 -2.997 -14.362 1.00 92.75 100 VAL A C 1
ATOM 792 O O . VAL A 1 100 ? 7.996 -3.703 -14.573 1.00 92.75 100 VAL A O 1
ATOM 795 N N . ARG A 1 101 ? 9.709 -3.090 -13.250 1.00 93.38 101 ARG A N 1
ATOM 796 C CA . ARG A 1 101 ? 9.367 -3.947 -12.116 1.00 93.38 101 ARG A CA 1
ATOM 797 C C . ARG A 1 101 ? 9.046 -3.078 -10.911 1.00 93.38 101 ARG A C 1
ATOM 799 O O . ARG A 1 101 ? 9.858 -2.245 -10.499 1.00 93.38 101 ARG A O 1
ATOM 806 N N . LEU A 1 102 ? 7.854 -3.280 -10.362 1.00 93.75 102 LEU A N 1
ATOM 807 C CA . LEU A 1 102 ? 7.434 -2.660 -9.111 1.00 93.75 102 LEU A CA 1
ATOM 808 C C . LEU A 1 102 ? 8.029 -3.461 -7.951 1.00 93.75 102 LEU A C 1
ATOM 810 O O . LEU A 1 102 ? 8.030 -4.688 -7.964 1.00 93.75 102 LEU A O 1
ATOM 814 N N . GLY A 1 103 ? 8.605 -2.756 -6.988 1.00 91.62 103 GLY A N 1
ATOM 815 C CA . GLY A 1 103 ? 9.278 -3.330 -5.834 1.00 91.62 103 GLY A CA 1
ATOM 816 C C . GLY A 1 103 ? 8.506 -3.093 -4.543 1.00 91.62 103 GLY A C 1
ATOM 817 O O . GLY A 1 103 ? 7.276 -3.110 -4.497 1.00 91.62 103 GLY A O 1
ATOM 818 N N . LYS A 1 104 ? 9.255 -2.871 -3.461 1.00 93.75 104 LYS A N 1
ATOM 819 C CA . LYS A 1 104 ? 8.684 -2.691 -2.128 1.00 93.75 104 LYS A CA 1
ATOM 820 C C . LYS A 1 104 ? 7.875 -1.398 -2.033 1.00 93.75 104 LYS A C 1
ATOM 822 O O . LYS A 1 104 ? 8.314 -0.348 -2.511 1.00 93.75 104 LYS A O 1
ATOM 827 N N . VAL A 1 105 ? 6.735 -1.484 -1.356 1.00 94.00 105 VAL A N 1
ATOM 828 C CA . VAL A 1 105 ? 5.869 -0.344 -1.050 1.00 94.00 105 VAL A CA 1
ATOM 829 C C . VAL A 1 105 ? 6.156 0.194 0.343 1.00 94.00 105 VAL A C 1
ATOM 831 O O . VAL A 1 105 ? 6.272 -0.558 1.310 1.00 94.00 105 VAL A O 1
ATOM 834 N N . ALA A 1 106 ? 6.245 1.514 0.441 1.00 92.69 106 ALA A N 1
ATOM 835 C CA . ALA A 1 106 ? 6.382 2.256 1.678 1.00 92.69 106 ALA A CA 1
ATOM 836 C C . ALA A 1 106 ? 5.225 3.252 1.824 1.00 92.69 106 ALA A C 1
ATOM 838 O O . ALA A 1 106 ? 4.826 3.940 0.881 1.00 92.69 106 ALA A O 1
ATOM 839 N N . LEU A 1 107 ? 4.687 3.330 3.037 1.00 92.12 107 LEU A N 1
ATOM 840 C CA . LEU A 1 107 ? 3.638 4.270 3.411 1.00 92.12 107 LEU A CA 1
ATOM 841 C C . LEU A 1 107 ? 4.173 5.202 4.489 1.00 92.12 107 LEU A C 1
ATOM 843 O O . LEU A 1 107 ? 4.786 4.758 5.458 1.00 92.12 107 LEU A O 1
ATOM 847 N N . ASN A 1 108 ? 3.913 6.493 4.323 1.00 88.56 108 ASN A N 1
ATOM 848 C CA . ASN A 1 108 ? 4.274 7.506 5.310 1.00 88.56 108 ASN A CA 1
ATOM 849 C C . ASN A 1 108 ? 3.179 7.676 6.377 1.00 88.56 108 ASN A C 1
ATOM 851 O O . ASN A 1 108 ? 2.187 6.953 6.413 1.00 88.56 108 ASN A O 1
ATOM 855 N N . ARG A 1 109 ? 3.325 8.663 7.263 1.00 90.62 109 ARG A N 1
ATOM 856 C CA . ARG A 1 109 ? 2.190 9.125 8.072 1.00 90.62 109 ARG A CA 1
ATOM 857 C C . ARG A 1 109 ? 1.262 10.016 7.239 1.00 90.62 109 ARG A C 1
ATOM 859 O O . ARG A 1 109 ? 1.721 10.613 6.263 1.00 90.62 109 ARG A O 1
ATOM 866 N N . PRO A 1 110 ? -0.027 10.130 7.600 1.00 93.38 110 PRO A N 1
ATOM 867 C CA . PRO A 1 110 ? -0.940 11.056 6.944 1.00 93.38 110 PRO A CA 1
ATOM 868 C C . PRO A 1 110 ? -0.432 12.493 7.019 1.00 93.38 110 PRO A C 1
ATOM 870 O O . PRO A 1 110 ? -0.138 13.017 8.094 1.00 93.38 110 PRO A O 1
ATOM 873 N N . SER A 1 111 ? -0.332 13.126 5.861 1.00 90.94 111 SER A N 1
ATOM 874 C CA . SER A 1 111 ? 0.386 14.386 5.697 1.00 90.94 111 SER A CA 1
ATOM 875 C C . SER A 1 111 ? -0.235 15.221 4.586 1.00 90.94 111 SER A C 1
ATOM 877 O O . SER A 1 111 ? -0.751 14.667 3.619 1.00 90.94 111 SER A O 1
ATOM 879 N N . PHE A 1 112 ? -0.214 16.544 4.681 1.00 89.50 112 PHE A N 1
ATOM 880 C CA . PHE A 1 112 ? -0.778 17.427 3.659 1.00 89.50 112 PHE A CA 1
ATOM 881 C C . PHE A 1 112 ? 0.219 18.497 3.226 1.00 89.50 112 PHE A C 1
ATOM 883 O O . PHE A 1 112 ? 1.187 18.798 3.925 1.00 89.50 112 PHE A O 1
ATOM 890 N N . TRP A 1 113 ? -0.026 19.044 2.039 1.00 85.75 113 TRP A N 1
ATOM 891 C CA . TRP A 1 113 ? 0.778 20.120 1.489 1.00 85.75 113 TRP A CA 1
ATOM 892 C C . TRP A 1 113 ? 0.297 21.475 1.999 1.00 85.75 113 TRP A C 1
ATOM 894 O O . TRP A 1 113 ? -0.871 21.811 1.813 1.00 85.75 113 TRP A O 1
ATOM 904 N N . GLY A 1 114 ? 1.189 22.238 2.635 1.00 78.31 114 GLY A N 1
ATOM 905 C CA . GLY A 1 114 ? 0.859 23.528 3.247 1.00 78.31 114 GLY A CA 1
ATOM 906 C C . GLY A 1 114 ? 0.790 24.710 2.279 1.00 78.31 114 GLY A C 1
ATOM 907 O O . GLY A 1 114 ? 0.302 25.763 2.671 1.00 78.31 114 GLY A O 1
ATOM 908 N N . GLY A 1 115 ? 1.277 24.573 1.039 1.00 72.38 115 GLY A N 1
ATOM 909 C CA . GLY A 1 115 ? 1.214 25.617 0.001 1.00 72.38 115 GLY A CA 1
ATOM 910 C C . GLY A 1 115 ? 2.055 26.881 0.251 1.00 72.38 115 GLY A C 1
ATOM 911 O O . GLY A 1 115 ? 2.249 27.661 -0.675 1.00 72.38 115 GLY A O 1
ATOM 912 N N . THR A 1 116 ? 2.568 27.091 1.465 1.00 71.00 116 THR A N 1
ATOM 913 C CA . THR A 1 116 ? 3.485 28.188 1.806 1.00 71.00 116 THR A CA 1
ATOM 914 C C . THR A 1 116 ? 4.853 27.981 1.144 1.00 71.00 116 THR A C 1
ATOM 916 O O . THR A 1 116 ? 5.238 26.858 0.846 1.00 71.00 116 THR A O 1
ATOM 919 N N . SER A 1 117 ? 5.616 29.062 0.949 1.00 60.66 117 SER A N 1
ATOM 920 C CA . SER A 1 117 ? 6.963 29.116 0.341 1.00 60.66 117 SER A CA 1
ATOM 921 C C . SER A 1 117 ? 8.031 28.192 0.950 1.00 60.66 117 SER A C 1
ATOM 923 O O . SER A 1 117 ? 9.133 28.093 0.415 1.00 60.66 117 SER A O 1
ATOM 925 N N . SER A 1 118 ? 7.721 27.518 2.056 1.00 61.22 118 SER A N 1
ATOM 926 C CA . SER A 1 118 ? 8.489 26.393 2.568 1.00 61.22 118 SER A CA 1
ATOM 927 C C . SER A 1 118 ? 7.797 25.126 2.077 1.00 61.22 118 SER A C 1
ATOM 929 O O . SER A 1 118 ? 6.663 24.872 2.478 1.00 61.22 118 SER A O 1
ATOM 931 N N . ASP A 1 119 ? 8.474 24.375 1.207 1.00 65.00 119 ASP A N 1
ATOM 932 C CA . ASP A 1 119 ? 8.106 23.100 0.555 1.00 65.00 119 ASP A CA 1
ATOM 933 C C . ASP A 1 119 ? 7.873 21.952 1.580 1.00 65.00 119 ASP A C 1
ATOM 935 O O . ASP A 1 119 ? 8.303 20.812 1.416 1.00 65.00 119 ASP A O 1
ATOM 939 N N . ALA A 1 120 ? 7.260 22.273 2.719 1.00 75.81 120 ALA A N 1
ATOM 940 C CA . ALA A 1 120 ? 7.191 21.462 3.913 1.00 75.81 120 ALA A CA 1
ATOM 941 C C . ALA A 1 120 ? 5.879 20.681 3.957 1.00 75.81 120 ALA A C 1
ATOM 943 O O . ALA A 1 120 ? 4.770 21.221 3.880 1.00 75.81 120 ALA A O 1
ATOM 944 N N . GLU A 1 121 ? 6.020 19.372 4.130 1.00 83.31 121 GLU A N 1
ATOM 945 C CA . GLU A 1 121 ? 4.894 18.489 4.363 1.00 83.31 121 GLU A CA 1
ATOM 946 C C . GLU A 1 121 ? 4.502 18.523 5.843 1.00 83.31 121 GLU A C 1
ATOM 948 O O . GLU A 1 121 ? 5.324 18.276 6.726 1.00 83.31 121 GLU A O 1
ATOM 953 N N . HIS A 1 122 ? 3.236 18.825 6.125 1.00 86.69 122 HIS A N 1
ATOM 954 C CA . HIS A 1 122 ? 2.737 18.898 7.494 1.00 86.69 122 HIS A CA 1
ATOM 955 C C . HIS A 1 122 ? 1.976 17.630 7.863 1.00 86.69 122 HIS A C 1
ATOM 957 O O . HIS A 1 122 ? 1.199 17.101 7.066 1.00 86.69 122 HIS A O 1
ATOM 963 N N . ASN A 1 123 ? 2.151 17.163 9.100 1.00 89.75 123 ASN A N 1
ATOM 964 C CA . ASN A 1 123 ? 1.374 16.045 9.628 1.00 89.75 123 ASN A CA 1
ATOM 965 C C . ASN A 1 123 ? -0.109 16.415 9.695 1.00 89.75 123 ASN A C 1
ATOM 967 O O . ASN A 1 123 ? -0.493 17.462 10.219 1.00 89.75 123 ASN A O 1
ATOM 971 N N . MET A 1 124 ? -0.954 15.526 9.187 1.00 89.25 124 MET A N 1
ATOM 972 C CA . MET A 1 124 ? -2.393 15.707 9.198 1.00 89.25 124 MET A CA 1
ATOM 973 C C . MET A 1 124 ? -2.989 15.034 10.432 1.00 89.25 124 MET A C 1
ATOM 975 O O . MET A 1 124 ? -2.789 13.845 10.666 1.00 89.25 124 MET A O 1
ATOM 979 N N . VAL A 1 125 ? -3.780 15.782 11.199 1.00 91.06 125 VAL A N 1
ATOM 980 C CA . VAL A 1 125 ? -4.595 15.227 12.289 1.00 91.06 125 VAL A CA 1
ATOM 981 C C . VAL A 1 125 ? -6.019 15.042 11.782 1.00 91.06 125 VAL A C 1
ATOM 983 O O . VAL A 1 125 ? -6.548 15.905 11.081 1.00 91.06 125 VAL A O 1
ATOM 986 N N . PHE A 1 126 ? -6.673 13.950 12.177 1.00 92.38 126 PHE A N 1
ATOM 987 C CA . PHE A 1 126 ? -8.035 13.628 11.742 1.00 92.38 126 PHE A CA 1
ATOM 988 C C . PHE A 1 126 ? -9.045 14.768 11.983 1.00 92.38 126 PHE A C 1
ATOM 990 O O . PHE A 1 126 ? -9.864 15.070 11.117 1.00 92.38 126 PHE A O 1
ATOM 997 N N . ARG A 1 127 ? -8.956 15.458 13.131 1.00 92.62 127 ARG A N 1
ATOM 998 C CA . ARG A 1 127 ? -9.832 16.602 13.450 1.00 92.62 127 ARG A CA 1
ATOM 999 C C . ARG A 1 127 ? -9.663 17.759 12.459 1.00 92.62 127 ARG A C 1
ATOM 1001 O O . ARG A 1 127 ? -10.665 18.327 12.038 1.00 92.62 127 ARG A O 1
ATOM 1008 N N . HIS A 1 128 ? -8.427 18.060 12.053 1.00 90.25 128 HIS A N 1
ATOM 1009 C CA . HIS A 1 128 ? -8.147 19.091 11.050 1.00 90.25 128 HIS A CA 1
ATOM 1010 C C . HIS A 1 128 ? -8.665 18.682 9.673 1.00 90.25 128 HIS A C 1
ATOM 1012 O O . HIS A 1 128 ? -9.305 19.486 9.006 1.00 90.25 128 HIS A O 1
ATOM 1018 N N . ALA A 1 129 ? -8.464 17.420 9.279 1.00 92.75 129 ALA A N 1
ATOM 1019 C CA . ALA A 1 129 ? -8.982 16.918 8.011 1.00 92.75 129 ALA A CA 1
ATOM 1020 C C . ALA A 1 129 ? -10.507 17.083 7.927 1.00 92.75 129 ALA A C 1
ATOM 1022 O O . ALA A 1 129 ? -11.022 17.574 6.930 1.00 92.75 129 ALA A O 1
ATOM 1023 N N . ARG A 1 130 ? -11.224 16.772 9.014 1.00 94.56 130 ARG A N 1
ATOM 1024 C CA . ARG A 1 130 ? -12.676 16.959 9.086 1.00 94.56 130 ARG A CA 1
ATOM 1025 C C . ARG A 1 130 ? -13.094 18.432 9.058 1.00 94.56 130 ARG A C 1
ATOM 1027 O O . ARG A 1 130 ? -14.031 18.763 8.346 1.00 94.56 130 ARG A O 1
ATOM 1034 N N . ALA A 1 131 ? -12.432 19.298 9.828 1.00 94.06 131 ALA A N 1
ATOM 1035 C CA . ALA A 1 131 ? -12.781 20.720 9.898 1.00 94.06 131 ALA A CA 1
ATOM 1036 C C . ALA A 1 131 ? -12.563 21.443 8.560 1.00 94.06 131 ALA A C 1
ATOM 1038 O O . ALA A 1 131 ? -13.345 22.313 8.191 1.00 94.06 131 ALA A O 1
ATOM 1039 N N . CYS A 1 132 ? -11.525 21.049 7.823 1.00 92.00 132 CYS A N 1
ATOM 1040 C CA . CYS A 1 132 ? -11.156 21.658 6.550 1.00 92.00 132 CYS A CA 1
ATOM 1041 C C . CYS A 1 132 ? -11.730 20.917 5.327 1.00 92.00 132 CYS A C 1
ATOM 1043 O O . CYS A 1 132 ? -11.297 21.193 4.212 1.00 92.00 132 CYS A O 1
ATOM 1045 N N . ASN A 1 133 ? -12.658 19.963 5.508 1.00 94.00 133 ASN A N 1
ATOM 1046 C CA . ASN A 1 133 ? -13.199 19.112 4.433 1.00 94.00 133 ASN A CA 1
ATOM 1047 C C . ASN A 1 133 ? -12.109 18.452 3.561 1.00 94.00 133 ASN A C 1
ATOM 1049 O O . ASN A 1 133 ? -12.245 18.320 2.346 1.00 94.00 133 ASN A O 1
ATOM 1053 N N . MET A 1 134 ? -11.005 18.038 4.182 1.00 91.94 134 MET A N 1
ATOM 1054 C CA . MET A 1 134 ? -9.887 17.378 3.516 1.00 91.94 134 MET A CA 1
ATOM 1055 C C . MET A 1 134 ? -9.959 15.858 3.675 1.00 91.94 134 MET A C 1
ATOM 1057 O O . MET A 1 134 ? -10.469 15.324 4.661 1.00 91.94 134 MET A O 1
ATOM 1061 N N . THR A 1 135 ? -9.351 15.142 2.729 1.00 93.75 135 THR A N 1
ATOM 1062 C CA . THR A 1 135 ? -9.247 13.680 2.800 1.00 93.75 135 THR A CA 1
ATOM 1063 C C . THR A 1 135 ? -8.071 13.260 3.674 1.00 93.75 135 THR A C 1
ATOM 1065 O O . THR A 1 135 ? -6.909 13.490 3.324 1.00 93.75 135 THR A O 1
ATOM 1068 N N . TYR A 1 136 ? -8.369 12.574 4.777 1.00 94.75 136 TYR A N 1
ATOM 1069 C CA . TYR A 1 136 ? -7.358 11.965 5.634 1.00 94.75 136 TYR A CA 1
ATOM 1070 C C . TYR A 1 136 ? -6.667 10.805 4.903 1.00 94.75 136 TYR A C 1
ATOM 1072 O O . TYR A 1 136 ? -7.219 9.715 4.756 1.00 94.75 136 TYR A O 1
ATOM 1080 N N . SER A 1 137 ? -5.477 11.077 4.369 1.00 93.62 137 SER A N 1
ATOM 1081 C CA . SER A 1 13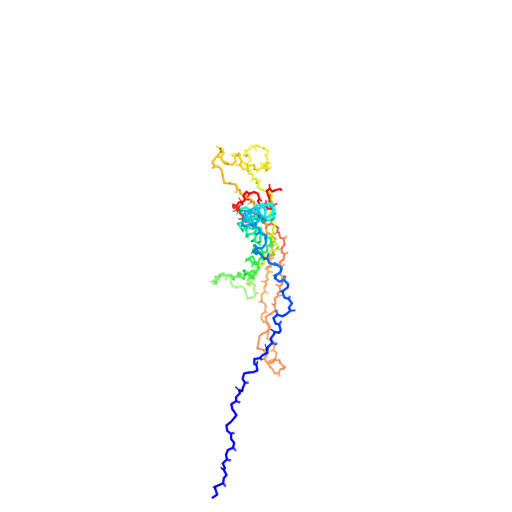7 ? -4.787 10.196 3.425 1.00 93.62 137 SER A CA 1
ATOM 1082 C C . SER A 1 137 ? -3.276 10.178 3.639 1.00 93.62 137 SER A C 1
ATOM 1084 O O . SER A 1 137 ? -2.703 11.131 4.165 1.00 93.62 137 SER A O 1
ATOM 1086 N N . VAL A 1 138 ? -2.636 9.104 3.187 1.00 93.56 138 VAL A N 1
ATOM 1087 C CA . VAL A 1 138 ? -1.187 8.872 3.213 1.00 93.56 138 VAL A CA 1
ATOM 1088 C C . VAL A 1 138 ? -0.616 8.858 1.799 1.00 93.56 138 VAL A C 1
ATOM 1090 O O . VAL A 1 138 ? -1.303 8.426 0.877 1.00 93.56 138 VAL A O 1
ATOM 1093 N N . ARG A 1 139 ? 0.637 9.291 1.611 1.00 92.56 139 ARG A N 1
ATOM 1094 C CA . ARG A 1 139 ? 1.362 9.097 0.344 1.00 92.56 139 ARG A CA 1
ATOM 1095 C C . ARG A 1 139 ? 1.906 7.675 0.223 1.00 92.56 139 ARG A C 1
ATOM 1097 O O . ARG A 1 139 ? 2.548 7.181 1.149 1.00 92.56 139 ARG A O 1
ATOM 1104 N N . ILE A 1 140 ? 1.697 7.071 -0.941 1.00 93.88 140 ILE A N 1
ATOM 1105 C CA . ILE A 1 140 ? 2.270 5.775 -1.302 1.00 93.88 140 ILE A CA 1
ATOM 1106 C C . ILE A 1 140 ? 3.566 6.015 -2.069 1.00 93.88 140 ILE A C 1
ATOM 1108 O O . ILE A 1 140 ? 3.555 6.662 -3.121 1.00 93.88 140 ILE A O 1
ATOM 1112 N N . LYS A 1 141 ? 4.663 5.468 -1.549 1.00 94.56 141 LYS A N 1
ATOM 1113 C CA . LYS A 1 141 ? 5.967 5.441 -2.204 1.00 94.56 141 LYS A CA 1
ATOM 1114 C C . LYS A 1 141 ? 6.314 4.021 -2.616 1.00 94.56 141 LYS A C 1
ATOM 1116 O O . LYS A 1 141 ? 6.064 3.086 -1.859 1.00 94.56 141 LYS A O 1
ATOM 1121 N N . ILE A 1 142 ? 6.871 3.852 -3.808 1.00 94.62 142 ILE A N 1
ATOM 1122 C CA . ILE A 1 142 ? 7.232 2.535 -4.336 1.00 94.62 142 ILE A CA 1
ATOM 1123 C C . ILE A 1 142 ? 8.622 2.595 -4.942 1.00 94.62 142 ILE A C 1
ATOM 1125 O O . ILE A 1 142 ? 8.949 3.529 -5.673 1.00 94.62 142 ILE A O 1
ATOM 1129 N N . HIS A 1 143 ? 9.423 1.573 -4.662 1.00 94.88 143 HIS A N 1
ATOM 1130 C CA . HIS A 1 143 ? 10.681 1.350 -5.361 1.00 94.88 143 HIS A CA 1
ATOM 1131 C C . HIS A 1 143 ? 10.405 0.753 -6.735 1.00 94.88 143 HIS A C 1
ATOM 1133 O O . HIS A 1 143 ? 9.798 -0.308 -6.835 1.00 94.88 143 HIS A O 1
ATOM 1139 N N . VAL A 1 144 ? 10.854 1.413 -7.795 1.00 94.38 144 VAL A N 1
ATOM 1140 C CA . VAL A 1 144 ? 10.657 0.961 -9.171 1.00 94.38 144 VAL A CA 1
ATOM 1141 C C . VAL A 1 144 ? 12.007 0.713 -9.816 1.00 94.38 144 VAL A C 1
ATOM 1143 O O . VAL A 1 144 ? 12.870 1.590 -9.840 1.00 94.38 144 VAL A O 1
ATOM 1146 N N . ASN A 1 145 ? 12.168 -0.494 -10.355 1.00 93.88 145 ASN A N 1
ATOM 1147 C CA . ASN A 1 145 ? 13.327 -0.887 -11.138 1.00 93.88 145 ASN A CA 1
ATOM 1148 C C . ASN A 1 145 ? 12.969 -0.809 -12.624 1.00 93.88 145 ASN A C 1
ATOM 1150 O O . ASN A 1 145 ? 12.102 -1.544 -13.096 1.00 93.88 145 ASN A O 1
ATOM 1154 N N . VAL A 1 146 ? 13.621 0.092 -13.350 1.00 93.00 146 VAL A N 1
ATOM 1155 C CA . VAL A 1 146 ? 13.456 0.252 -14.795 1.00 93.00 146 VAL A CA 1
ATOM 1156 C C . VAL A 1 146 ? 14.695 -0.309 -15.479 1.00 93.00 146 VAL A C 1
ATOM 1158 O O . VAL A 1 146 ? 15.809 0.120 -15.195 1.00 93.00 146 VAL A O 1
ATOM 1161 N N . GLN A 1 147 ? 14.509 -1.259 -16.390 1.00 91.50 147 GLN A N 1
ATOM 1162 C CA . GLN A 1 147 ? 15.577 -1.852 -17.192 1.00 91.50 147 GLN A CA 1
ATOM 1163 C C . GLN A 1 147 ? 15.309 -1.609 -18.670 1.00 91.50 147 GLN A C 1
ATOM 1165 O O . GLN A 1 147 ? 14.344 -2.135 -19.217 1.00 91.50 147 GLN A O 1
ATOM 1170 N N . VAL A 1 148 ? 16.191 -0.871 -19.336 1.00 90.00 148 VAL A N 1
ATOM 1171 C CA . VAL A 1 148 ? 16.191 -0.719 -20.792 1.00 90.00 148 VAL A CA 1
ATOM 1172 C C . VAL A 1 148 ? 17.177 -1.716 -21.380 1.00 90.00 148 VAL A C 1
ATOM 1174 O O . VAL A 1 148 ? 18.346 -1.762 -20.989 1.00 90.00 148 VAL A O 1
ATOM 1177 N N . TYR A 1 149 ? 16.709 -2.529 -22.317 1.00 87.62 149 TYR A N 1
ATOM 1178 C CA . TYR A 1 149 ? 17.493 -3.585 -22.934 1.00 87.62 149 TYR A CA 1
ATOM 1179 C C . TYR A 1 149 ? 17.236 -3.671 -24.437 1.00 87.62 149 TYR A C 1
ATOM 1181 O O . TYR A 1 149 ? 16.147 -3.366 -24.922 1.00 87.62 149 TYR A O 1
ATOM 1189 N N . THR A 1 150 ? 18.241 -4.120 -25.178 1.00 84.62 150 THR A N 1
ATOM 1190 C CA . THR A 1 150 ? 18.107 -4.510 -26.584 1.00 84.62 150 THR A CA 1
ATOM 1191 C C . THR A 1 150 ? 18.090 -6.031 -26.678 1.00 84.62 150 THR A C 1
ATOM 1193 O O . THR A 1 150 ? 18.685 -6.735 -25.855 1.00 84.62 150 THR A O 1
ATOM 1196 N N . GLN A 1 151 ? 17.348 -6.555 -27.650 1.00 77.00 151 GLN A N 1
ATOM 1197 C CA . GLN A 1 151 ? 17.311 -7.986 -27.928 1.00 77.00 151 GLN A CA 1
ATOM 1198 C C . GLN A 1 151 ? 18.062 -8.263 -29.220 1.00 77.00 151 GLN A C 1
ATOM 1200 O O . GLN A 1 151 ? 17.623 -7.852 -30.292 1.00 77.00 151 GLN A O 1
ATOM 1205 N N . THR A 1 152 ? 19.167 -8.994 -29.121 1.00 72.44 152 THR A N 1
ATOM 1206 C CA . THR A 1 152 ? 19.839 -9.562 -30.287 1.00 72.44 152 THR A CA 1
ATOM 1207 C C . THR A 1 152 ? 19.410 -11.017 -30.434 1.00 72.44 152 THR A C 1
ATOM 1209 O O . THR A 1 152 ? 19.445 -11.802 -29.483 1.00 72.44 152 THR A O 1
ATOM 1212 N N . VAL A 1 153 ? 18.955 -11.383 -31.633 1.00 67.81 153 VAL A N 1
ATOM 1213 C CA . VAL A 1 153 ? 18.592 -12.766 -31.957 1.00 67.81 153 VAL A CA 1
ATOM 1214 C C . VAL A 1 153 ? 19.830 -13.440 -32.530 1.00 67.81 153 VAL A C 1
ATOM 1216 O O . VAL A 1 153 ? 20.167 -13.227 -33.693 1.00 67.81 153 VAL A O 1
ATOM 1219 N N . SER A 1 154 ? 20.520 -14.245 -31.725 1.00 62.25 154 SER A N 1
ATOM 1220 C CA . SER A 1 154 ? 21.586 -15.108 -32.229 1.00 62.25 154 SER A CA 1
ATOM 1221 C C . SER A 1 154 ? 20.993 -16.456 -32.647 1.00 62.25 154 SER A C 1
ATOM 1223 O O . SER A 1 154 ? 20.160 -17.050 -31.954 1.00 62.25 154 SER A O 1
ATOM 1225 N N . ARG A 1 155 ? 21.372 -16.929 -33.839 1.00 57.22 155 ARG A N 1
ATOM 1226 C CA . ARG A 1 155 ? 21.007 -18.271 -34.306 1.00 57.22 155 ARG A CA 1
ATOM 1227 C C . ARG A 1 155 ? 21.903 -19.283 -33.596 1.00 57.22 155 ARG A C 1
ATOM 1229 O O . ARG A 1 155 ? 23.120 -19.216 -33.741 1.00 57.22 155 ARG A O 1
ATOM 1236 N N . SER A 1 156 ? 21.311 -20.199 -32.837 1.00 59.03 156 SER A N 1
ATOM 1237 C CA . SER A 1 156 ? 22.003 -21.375 -32.305 1.00 59.03 156 SER A CA 1
ATOM 1238 C C . SER A 1 156 ? 21.875 -22.550 -33.272 1.00 59.03 156 SER A C 1
ATOM 1240 O O . SER A 1 156 ? 20.845 -22.714 -33.926 1.00 59.03 156 SER A O 1
ATOM 1242 N N . ASP A 1 157 ? 22.907 -23.394 -33.348 1.00 56.03 157 ASP A N 1
ATOM 1243 C CA . ASP A 1 157 ? 22.872 -24.613 -34.157 1.00 56.03 157 ASP A CA 1
ATOM 1244 C C . ASP A 1 157 ? 21.796 -25.574 -33.634 1.00 56.03 157 ASP A C 1
ATOM 1246 O O . ASP A 1 157 ? 21.962 -26.241 -32.606 1.00 56.03 157 ASP A O 1
ATOM 1250 N N . LYS A 1 158 ? 20.688 -25.672 -34.382 1.00 57.75 158 LYS A N 1
ATOM 1251 C CA . LYS A 1 158 ? 19.508 -26.500 -34.061 1.00 57.75 158 LYS A CA 1
ATOM 1252 C C . LYS A 1 158 ? 19.858 -27.950 -33.710 1.00 57.75 158 LYS 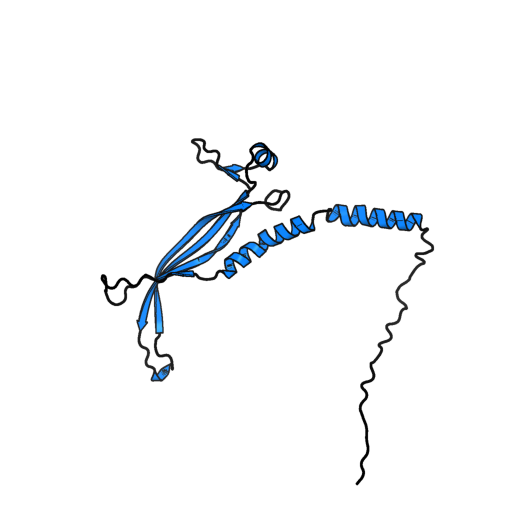A C 1
ATOM 1254 O O . LYS A 1 158 ? 19.143 -28.587 -32.944 1.00 57.75 158 LYS A O 1
ATOM 1259 N N . CYS A 1 159 ? 20.966 -28.457 -34.253 1.00 53.06 159 CYS A N 1
ATOM 1260 C CA . CYS A 1 159 ? 21.377 -29.854 -34.158 1.00 53.06 159 CYS A CA 1
ATOM 1261 C C . CYS A 1 159 ? 21.890 -30.274 -32.766 1.00 53.06 159 CYS A C 1
ATOM 1263 O O . CYS A 1 159 ? 21.962 -31.470 -32.501 1.00 53.06 159 CYS A O 1
ATOM 1265 N N . LYS A 1 160 ? 22.249 -29.328 -31.880 1.00 59.44 160 LYS A N 1
ATOM 1266 C CA . LYS A 1 160 ? 22.778 -29.641 -30.534 1.00 59.44 160 LYS A CA 1
ATOM 1267 C C . LYS A 1 160 ? 21.829 -29.299 -29.383 1.00 59.44 160 LYS A C 1
ATOM 1269 O O . LYS A 1 160 ? 21.908 -29.945 -28.345 1.00 59.44 160 LYS A O 1
ATOM 1274 N N . THR A 1 161 ? 20.937 -28.322 -29.560 1.00 56.84 161 THR A N 1
ATOM 1275 C CA . THR A 1 161 ? 20.149 -27.757 -28.443 1.00 56.84 161 THR A CA 1
ATOM 1276 C C . THR A 1 161 ? 18.634 -27.851 -28.649 1.00 56.84 161 THR A C 1
ATOM 1278 O O . THR A 1 161 ? 17.885 -27.606 -27.712 1.00 56.84 161 THR A O 1
ATOM 1281 N N . GLY A 1 162 ? 18.147 -28.183 -29.853 1.00 55.56 162 GLY A N 1
ATOM 1282 C CA . GLY A 1 162 ? 16.705 -28.271 -30.142 1.00 55.56 162 GLY A CA 1
ATOM 1283 C C . GLY A 1 162 ? 15.937 -26.939 -30.070 1.00 55.56 162 GLY A C 1
ATOM 1284 O O . GLY A 1 162 ? 14.726 -26.923 -30.267 1.00 55.56 162 GLY A O 1
ATOM 1285 N N . ILE A 1 163 ? 16.623 -25.818 -29.816 1.00 56.16 163 ILE A N 1
ATOM 1286 C CA . ILE A 1 163 ? 16.046 -24.474 -29.695 1.00 56.16 163 ILE A CA 1
ATOM 1287 C C . ILE A 1 163 ? 16.562 -23.616 -30.857 1.00 56.16 163 ILE A C 1
ATOM 1289 O O . ILE A 1 163 ? 17.767 -23.526 -31.092 1.00 56.16 163 ILE A O 1
ATOM 1293 N N . ASP A 1 164 ? 15.632 -23.011 -31.598 1.00 54.50 164 ASP A N 1
ATOM 1294 C CA . ASP A 1 164 ? 15.887 -22.385 -32.904 1.00 54.50 164 ASP A CA 1
ATOM 1295 C C . ASP A 1 164 ? 16.386 -20.925 -32.814 1.00 54.50 164 ASP A C 1
ATOM 1297 O O . ASP A 1 164 ? 17.011 -20.395 -33.733 1.00 54.50 164 ASP A O 1
ATOM 1301 N N . LYS A 1 165 ? 16.111 -20.241 -31.696 1.00 58.03 165 LYS A N 1
ATOM 1302 C CA . LYS A 1 165 ? 16.493 -18.839 -31.470 1.00 58.03 165 LYS A CA 1
ATOM 1303 C C . LYS A 1 165 ? 16.820 -18.617 -29.997 1.00 58.03 165 LYS A C 1
ATOM 1305 O O . LYS A 1 165 ? 15.963 -18.842 -29.145 1.00 58.03 165 LYS A O 1
ATOM 1310 N N . VAL A 1 166 ? 18.024 -18.130 -29.705 1.00 60.34 166 VAL A N 1
ATOM 1311 C CA . VAL A 1 166 ? 18.383 -17.640 -28.370 1.00 60.34 166 VAL A CA 1
ATOM 1312 C C . VAL A 1 166 ? 18.268 -16.122 -28.399 1.00 60.34 166 VAL A C 1
ATOM 1314 O O . VAL A 1 166 ? 18.951 -15.442 -29.163 1.00 60.34 166 VAL A O 1
ATOM 1317 N N . VAL A 1 167 ? 17.360 -15.584 -27.588 1.00 66.38 167 VAL A N 1
ATOM 1318 C CA . VAL A 1 167 ? 17.218 -14.138 -27.410 1.00 66.38 167 VAL A CA 1
ATOM 1319 C C . VAL A 1 167 ? 18.179 -13.719 -26.305 1.00 66.38 167 VAL A C 1
ATOM 1321 O O . VAL A 1 167 ? 17.952 -14.027 -25.136 1.00 66.38 167 VAL A O 1
ATOM 1324 N N . GLN A 1 168 ? 19.264 -13.032 -26.661 1.00 68.50 168 GLN A N 1
ATOM 1325 C CA . GLN A 1 168 ? 20.163 -12.443 -25.671 1.00 68.50 168 GLN A CA 1
ATOM 1326 C C . GLN A 1 168 ? 19.642 -11.061 -25.267 1.00 68.50 168 GLN A C 1
ATOM 1328 O O . GLN A 1 168 ? 19.448 -10.180 -26.106 1.00 68.50 168 GLN A O 1
ATOM 1333 N N . LYS A 1 169 ? 19.392 -10.887 -23.963 1.00 75.50 169 LYS A N 1
ATOM 1334 C CA . LYS A 1 169 ? 18.986 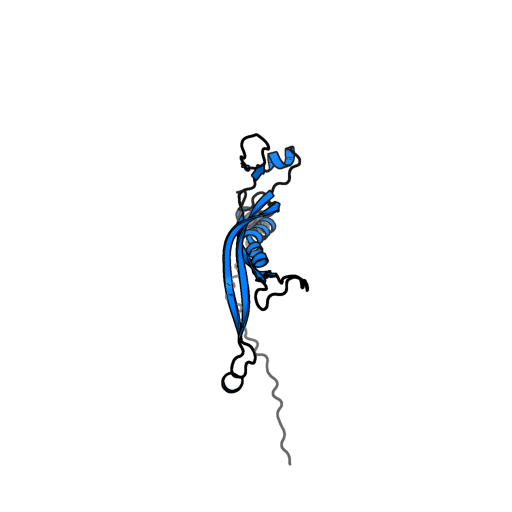-9.614 -23.357 1.00 75.50 169 LYS A CA 1
ATOM 1335 C C . LYS A 1 169 ? 20.242 -8.819 -23.000 1.00 75.50 169 LYS A C 1
ATOM 1337 O O . LYS A 1 169 ? 20.881 -9.116 -21.993 1.00 75.50 169 LYS A O 1
ATOM 1342 N N . ASN A 1 170 ? 20.570 -7.801 -23.790 1.00 79.81 170 ASN A N 1
ATOM 1343 C CA . ASN A 1 170 ? 21.654 -6.874 -23.469 1.00 79.81 170 ASN A CA 1
ATOM 1344 C C . ASN A 1 170 ? 21.075 -5.678 -22.715 1.00 79.81 170 ASN A C 1
ATOM 1346 O O . ASN A 1 170 ? 20.340 -4.873 -23.285 1.00 79.81 170 ASN A O 1
ATOM 1350 N N . VAL A 1 171 ? 21.359 -5.582 -21.415 1.00 80.50 171 VAL A N 1
ATOM 1351 C CA . VAL A 1 171 ? 20.892 -4.466 -20.581 1.00 80.50 171 VAL A CA 1
ATOM 1352 C C . VAL A 1 171 ? 21.757 -3.244 -20.876 1.00 80.50 171 VAL A C 1
ATOM 1354 O O . VAL A 1 171 ? 22.952 -3.246 -20.604 1.00 80.50 171 VAL A O 1
ATOM 1357 N N . VAL A 1 172 ? 21.142 -2.208 -21.445 1.00 82.12 172 VAL A N 1
ATOM 1358 C CA . VAL A 1 172 ? 21.802 -0.940 -21.789 1.00 82.12 172 VAL A CA 1
ATOM 1359 C C . VAL A 1 172 ? 21.761 0.014 -20.599 1.00 82.12 172 VAL A C 1
ATOM 1361 O O . VAL A 1 172 ? 22.723 0.731 -20.337 1.00 82.12 172 VAL A O 1
ATOM 1364 N N . HIS A 1 173 ? 20.648 0.021 -19.864 1.00 85.50 173 HIS A N 1
ATOM 1365 C CA . HIS A 1 173 ? 20.457 0.907 -18.725 1.00 85.50 173 HIS A CA 1
ATOM 1366 C C . HIS A 1 173 ? 19.584 0.247 -17.658 1.00 85.50 173 HIS A C 1
ATOM 1368 O O . HIS A 1 173 ? 18.576 -0.380 -17.981 1.00 85.50 173 HIS A O 1
ATOM 1374 N N . ALA A 1 174 ? 19.958 0.406 -16.391 1.00 89.12 174 ALA A N 1
ATOM 1375 C CA . ALA A 1 174 ? 19.174 -0.040 -15.249 1.00 89.12 174 ALA A CA 1
ATOM 1376 C C . ALA A 1 174 ? 19.128 1.078 -14.203 1.00 89.12 174 ALA A C 1
ATOM 1378 O O . ALA A 1 174 ? 20.169 1.554 -13.754 1.00 89.12 174 ALA A O 1
ATOM 1379 N N . GLU A 1 175 ? 17.922 1.478 -13.813 1.00 91.44 175 GLU A N 1
ATOM 1380 C CA . GLU A 1 175 ? 17.672 2.521 -12.822 1.00 91.44 175 GLU A CA 1
ATOM 1381 C C . GLU A 1 175 ? 16.794 1.952 -11.705 1.00 91.44 175 GLU A C 1
ATOM 1383 O O . GLU A 1 175 ? 15.832 1.225 -11.961 1.00 91.44 175 GLU A O 1
ATOM 1388 N N . ASN A 1 176 ? 17.114 2.292 -10.458 1.00 93.00 176 ASN A N 1
ATOM 1389 C CA . ASN A 1 176 ? 16.246 2.041 -9.316 1.00 93.00 176 ASN A CA 1
ATOM 1390 C C . ASN A 1 176 ? 15.928 3.377 -8.653 1.00 93.00 176 ASN A C 1
ATOM 1392 O O . ASN A 1 176 ? 16.838 4.074 -8.206 1.00 93.00 176 ASN A O 1
ATOM 1396 N N . ARG A 1 177 ? 14.645 3.727 -8.601 1.00 93.62 177 ARG A N 1
ATOM 1397 C CA . ARG A 1 177 ? 14.177 4.983 -8.014 1.00 93.62 177 ARG A CA 1
ATOM 1398 C C . ARG A 1 177 ? 12.950 4.763 -7.153 1.00 93.62 177 ARG A C 1
ATOM 1400 O O . ARG A 1 177 ? 12.118 3.905 -7.436 1.00 93.62 177 ARG A O 1
ATOM 1407 N N . GLU A 1 178 ? 12.829 5.567 -6.109 1.00 94.44 178 GLU A N 1
ATOM 1408 C CA . GLU A 1 178 ? 11.607 5.656 -5.321 1.00 94.44 178 GLU A CA 1
ATOM 1409 C C . GLU A 1 178 ? 10.682 6.694 -5.966 1.00 94.44 178 GLU A C 1
ATOM 1411 O O . GLU A 1 178 ? 11.080 7.838 -6.184 1.00 94.44 178 GLU A O 1
ATOM 1416 N N . ILE A 1 179 ? 9.452 6.297 -6.292 1.00 93.75 179 ILE A N 1
ATOM 1417 C CA . ILE A 1 179 ? 8.445 7.187 -6.876 1.00 93.75 179 ILE A CA 1
ATOM 1418 C C . ILE A 1 179 ? 7.228 7.295 -5.964 1.00 93.75 179 ILE A C 1
ATOM 1420 O O . ILE A 1 179 ? 6.831 6.331 -5.308 1.00 93.75 179 ILE A O 1
ATOM 1424 N N . ILE A 1 180 ? 6.604 8.471 -5.952 1.00 93.06 180 ILE A N 1
ATOM 1425 C CA . ILE A 1 180 ? 5.301 8.672 -5.319 1.00 93.06 180 ILE A CA 1
ATOM 1426 C C . ILE A 1 180 ? 4.241 8.371 -6.374 1.00 93.06 180 ILE A C 1
ATOM 1428 O O . ILE A 1 180 ? 4.138 9.096 -7.359 1.00 93.06 180 ILE A O 1
ATOM 1432 N N . ILE A 1 181 ? 3.452 7.316 -6.169 1.00 91.69 181 ILE A N 1
ATOM 1433 C CA . ILE A 1 181 ? 2.383 6.951 -7.115 1.00 91.69 181 ILE A CA 1
ATOM 1434 C C . ILE A 1 181 ? 1.122 7.769 -6.852 1.00 91.69 181 ILE A C 1
ATOM 1436 O O . ILE A 1 181 ? 0.426 8.173 -7.778 1.00 91.69 181 ILE A O 1
ATOM 1440 N N . GLY A 1 182 ? 0.818 8.021 -5.579 1.00 92.50 182 GLY A N 1
ATOM 1441 C CA . GLY A 1 182 ? -0.404 8.718 -5.217 1.00 92.50 182 GLY A CA 1
ATOM 1442 C C . GLY A 1 182 ? -0.675 8.724 -3.725 1.00 92.50 182 GLY A C 1
ATOM 1443 O O . GLY A 1 182 ? 0.235 8.608 -2.899 1.00 92.50 182 GLY A O 1
ATOM 1444 N N . ARG A 1 183 ? -1.955 8.890 -3.387 1.00 92.81 183 ARG A N 1
ATOM 1445 C CA . ARG A 1 183 ? -2.438 8.973 -2.010 1.00 92.81 183 ARG A CA 1
ATOM 1446 C C . ARG A 1 183 ? -3.521 7.935 -1.755 1.00 92.81 183 ARG A C 1
ATOM 1448 O O . ARG A 1 183 ? -4.343 7.679 -2.625 1.00 92.81 183 ARG A O 1
ATOM 1455 N N . MET A 1 184 ? -3.539 7.384 -0.549 1.00 94.00 184 MET A N 1
ATOM 1456 C CA . MET A 1 184 ? -4.511 6.384 -0.113 1.00 94.00 184 MET A CA 1
ATOM 1457 C C . MET A 1 184 ? -5.251 6.882 1.129 1.00 94.00 184 MET A C 1
ATOM 1459 O O . MET A 1 184 ? -4.600 7.405 2.037 1.00 94.00 184 MET A O 1
ATOM 1463 N N . PRO A 1 185 ? -6.587 6.763 1.194 1.00 93.94 185 PRO A N 1
ATOM 1464 C CA . PRO A 1 185 ? -7.342 7.104 2.394 1.00 93.94 185 PRO A CA 1
ATOM 1465 C C . PRO A 1 185 ? -6.958 6.175 3.549 1.00 93.94 185 PRO A C 1
ATOM 1467 O O . PRO A 1 185 ? -6.756 4.979 3.344 1.00 93.94 185 PRO A O 1
ATOM 1470 N N . VAL A 1 186 ? -6.854 6.729 4.758 1.00 94.38 186 VAL A N 1
ATOM 1471 C CA . VAL A 1 186 ? -6.398 5.981 5.937 1.00 94.38 186 VAL A CA 1
ATOM 1472 C C . VAL A 1 186 ? -7.510 5.814 6.958 1.00 94.38 186 VAL A C 1
ATOM 1474 O O . VAL A 1 186 ? -8.226 6.762 7.280 1.00 94.38 186 VAL A O 1
ATOM 1477 N N . MET A 1 187 ? -7.623 4.605 7.509 1.00 94.25 187 MET A N 1
ATOM 1478 C CA . MET A 1 187 ? -8.537 4.323 8.609 1.00 94.25 187 MET A CA 1
ATOM 1479 C C . MET A 1 187 ? -8.029 4.944 9.917 1.00 94.25 187 MET A C 1
ATOM 1481 O O . MET A 1 187 ? -6.863 4.801 10.289 1.00 94.25 187 MET A O 1
ATOM 1485 N N . VAL A 1 188 ? -8.913 5.628 10.640 1.00 91.88 188 VAL A N 1
ATOM 1486 C CA . VAL A 1 188 ? -8.592 6.247 11.935 1.00 91.88 188 VAL A CA 1
ATOM 1487 C C . VAL A 1 188 ? -8.313 5.163 12.981 1.00 91.88 188 VAL A C 1
ATOM 1489 O O . VAL A 1 188 ? -9.024 4.162 13.017 1.00 91.88 188 VAL A O 1
ATOM 1492 N N . LYS A 1 189 ? -7.312 5.376 13.847 1.00 90.62 189 LYS A N 1
ATOM 1493 C CA . LYS A 1 189 ? -6.819 4.399 14.842 1.00 90.62 189 LYS A CA 1
ATOM 1494 C C . LYS A 1 189 ? -6.205 3.127 14.237 1.00 90.62 189 LYS A C 1
ATOM 1496 O O . LYS A 1 189 ? -6.013 2.138 14.940 1.00 90.62 189 LYS A O 1
ATOM 1501 N N . SER A 1 190 ? -5.886 3.142 12.943 1.00 91.44 190 SER A N 1
ATOM 1502 C CA . SER A 1 190 ? -5.042 2.109 12.335 1.00 91.44 190 SER A CA 1
ATOM 1503 C C . SER A 1 190 ? -3.575 2.306 12.717 1.00 91.44 190 SER A C 1
ATOM 1505 O O . SER A 1 190 ? -3.188 3.383 13.174 1.00 91.44 190 SER A O 1
ATOM 1507 N N . TYR A 1 191 ? -2.743 1.295 12.458 1.00 88.31 191 TYR A N 1
ATOM 1508 C CA . TYR A 1 191 ? -1.308 1.298 12.775 1.00 88.31 191 TYR A CA 1
ATOM 1509 C C . TYR A 1 191 ? -0.548 2.532 12.251 1.00 88.31 191 TYR A C 1
ATOM 1511 O O . TYR A 1 191 ? 0.392 3.000 12.879 1.00 88.31 191 TYR A O 1
ATOM 1519 N N . LEU A 1 192 ? -0.979 3.107 11.124 1.00 84.00 192 LEU A N 1
ATOM 1520 C CA . LEU A 1 192 ? -0.349 4.289 10.518 1.00 84.00 192 LEU A CA 1
ATOM 1521 C C . LEU A 1 192 ? -0.629 5.601 11.272 1.00 84.00 192 LEU A C 1
ATOM 1523 O O . LEU A 1 192 ? -0.036 6.636 10.960 1.00 84.00 192 LEU A O 1
ATOM 1527 N N . THR A 1 193 ? -1.580 5.577 12.204 1.00 80.56 193 THR A N 1
ATOM 1528 C CA . THR A 1 193 ? -2.173 6.765 12.840 1.00 80.56 193 THR A CA 1
ATOM 1529 C C . THR A 1 193 ? -2.133 6.727 14.361 1.00 80.56 193 THR A C 1
ATOM 1531 O O . THR A 1 193 ? -2.400 7.754 14.986 1.00 80.56 193 THR A O 1
ATOM 1534 N N . SER A 1 194 ? -1.853 5.546 14.916 1.00 68.94 194 SER A N 1
ATOM 1535 C CA . SER A 1 194 ? -1.729 5.276 16.346 1.00 68.94 194 SER A CA 1
ATOM 1536 C C . SER A 1 194 ? -0.323 5.568 16.862 1.00 68.94 194 SER A C 1
ATOM 1538 O O . SER A 1 194 ? 0.637 5.538 16.055 1.00 68.94 194 SER A O 1
#

Secondary structure (DSSP, 8-state):
-------------------TT-----TTTS-HHHHHHHHHHIIIIIIIHHH-TTHHHHHHHHHIIIIIHHHHHHHT-EEEEPPP--TTS--TT--EEEEEEEEEEEE---EEE--SSS-PEEEPPHHHHHHTT---EEEEEEEEEEEEEEEEEEPP-HHHHS-S-EEEEEEEEEEEEEEEEEEEE--TTSTTT-

Organism: Salix purpurea (NCBI:txid77065)

Sequence (194 aa):
MKEVGPSSKSEVDDMDMDEDLMDTTNLNELGRETLQSFCKKAASLFFFDEYGLISHQINSYNAFINSGLQRVFDSFGEVAVEPGYDISEQKDGEWRRASVRLGKVALNRPSFWGGTSSDAEHNMVFRHARACNMTYSVRIKIHVNVQVYTQTVSRSDKCKTGIDKVVQKNVVHAENREIIIGRMPVMVKSYLTS